Protein AF-A0AA35QXH6-F1 (afdb_monomer)

Foldseek 3Di:
DWDPDWDQDPVRDIPIDDDDDDWQAADDDDAAVQKDWDWPDPSRRTAQIKIAIDGHPQWDKAFDRIWGQHPVRYIPDDDIHTHGQFADDDDAAVQWDWDWPHGTAQTKIAIGHHPQWDWADDRMWGQHPVSYTPDDHIHTHGDDDPDDDAPDPGDDDDPDPPDPDDPPPPPPDDDDDDDDDDDDDDFDWDDDPHDTDGDDDDDDDDDPPPDDDDDDDDDDDDDDDDDDDDDDDDDDD

pLDDT: mean 74.46, std 25.69, range [27.5, 98.5]

Nearest PDB structures (foldseek):
  7kg4-assembly2_B  TM=7.365E-01  e=2.349E-10  Homo sapiens
  1c1z-assembly1_A  TM=5.572E-01  e=3.887E-11  Homo sapiens
  6v09-assembly1_A  TM=5.424E-01  e=6.597E-11  Homo sapiens
  6v08-assembly1_A  TM=5.604E-01  e=5.194E-10  Homo sapiens
  6v06-assembly1_A  TM=5.418E-01  e=3.587E-10  Homo sapiens

Sequence (237 aa):
MGESILTCGADSQWSGNPPVCELVQCPDLSSPMSGSLLISGTGAGVYQETATYACETGFNLVGMSMRVCQSDGTWSGSDPTCQMVMCPTLNDPDNGNLNLSGNSLGDTAVYTCNTGYNLMGESILTCGADSQWSGNPPVCELVQCPDLSSPMSGSLLISGTGVVFTRRLQHMHAKLVSIWLACQSVFVKVMAHGVDLTLHARWLCVPLSMILIMAISTSVETLLEIQQSTHVTLATI

Mean predicted aligned error: 17.95 Å

Radius of gyration: 42.69 Å; Cα contacts (8 Å, |Δi|>4): 323; chains: 1; bounding box: 75×82×136 Å

InterPro domains:
  IPR000436 Sushi/SCR/CCP domain [PF00084] (26-82)
  IPR000436 Sushi/SCR/CCP domain [PF00084] (87-140)
  IPR000436 Sushi/SCR/CCP domain [PS50923] (1-23)
  IPR000436 Sushi/SCR/CCP domain [PS50923] (24-84)
  IPR000436 Sushi/SCR/CCP domain [PS50923] (85-142)
  IPR000436 Sushi/SCR/CCP domain [SM00032] (26-82)
  IPR000436 Sushi/SCR/CCP domain [SM00032] (87-140)
  IPR000436 Sushi/SCR/CCP domain [cd00033] (2-22)
  IPR000436 Sushi/SCR/CCP domain [cd00033] (26-83)
  IPR000436 Sushi/SCR/CCP domain [cd00033] (87-141)
  IPR035976 Sushi/SCR/CCP superfamily [SSF57535] (2-29)
  IPR035976 Sushi/SCR/CCP superfamily [SSF57535] (24-96)
  IPR035976 Sushi/SCR/CCP superfamily [SSF57535] (85-154)
  IPR050350 Complement & Cell Adhesion Regulators [PTHR19325] (46-156)

Structure (mmCIF, N/CA/C/O backbone):
data_AF-A0AA35QXH6-F1
#
_entry.id   AF-A0AA35QXH6-F1
#
loop_
_atom_site.group_PDB
_atom_site.id
_atom_site.type_symbol
_atom_site.label_atom_id
_atom_site.label_alt_id
_atom_site.label_comp_id
_atom_site.label_asym_id
_atom_site.label_entity_id
_atom_site.label_seq_id
_atom_site.pdbx_PDB_ins_code
_atom_site.Cartn_x
_atom_site.Cartn_y
_atom_site.Cartn_z
_atom_site.occupancy
_atom_site.B_iso_or_equiv
_atom_site.auth_seq_id
_atom_site.auth_comp_id
_atom_site.auth_asym_id
_atom_site.auth_atom_id
_atom_site.pdbx_PDB_model_num
ATOM 1 N N . MET A 1 1 ? -28.134 -8.066 35.603 1.00 61.28 1 MET A N 1
ATOM 2 C CA . MET A 1 1 ? -28.148 -9.214 36.547 1.00 61.28 1 MET A CA 1
ATOM 3 C C . MET A 1 1 ? -29.359 -9.096 37.465 1.00 61.28 1 MET A C 1
ATOM 5 O O . MET A 1 1 ? -29.551 -8.021 38.013 1.00 61.28 1 MET A O 1
ATOM 9 N N . GLY A 1 2 ? -30.176 -10.144 37.609 1.00 70.44 2 GLY A N 1
ATOM 10 C CA . GLY A 1 2 ? -31.387 -10.163 38.452 1.00 70.44 2 GLY A CA 1
ATOM 11 C C . GLY A 1 2 ? -32.578 -10.824 37.752 1.00 70.44 2 GLY A C 1
ATOM 12 O O . GLY A 1 2 ? -32.499 -11.121 36.559 1.00 70.44 2 GLY A O 1
ATOM 13 N N . GLU A 1 3 ? -33.660 -11.081 38.488 1.00 80.00 3 GLU A N 1
ATOM 14 C CA . GLU A 1 3 ? -34.875 -11.672 37.916 1.00 80.00 3 GLU A CA 1
ATOM 15 C C . GLU A 1 3 ? -35.583 -10.651 37.018 1.00 80.00 3 GLU A C 1
ATOM 17 O O . GLU A 1 3 ? -35.760 -9.491 37.389 1.00 80.00 3 GLU A O 1
ATOM 22 N N . SER A 1 4 ? -35.996 -11.068 35.819 1.00 81.44 4 SER A N 1
ATOM 23 C CA . SER A 1 4 ? -36.735 -10.203 34.889 1.00 81.44 4 SER A CA 1
ATOM 24 C C . SER A 1 4 ? -38.188 -9.967 35.315 1.00 81.44 4 SER A C 1
ATOM 26 O O . SER A 1 4 ? -38.869 -9.125 34.731 1.00 81.44 4 SER A O 1
ATOM 28 N N . ILE A 1 5 ? -38.666 -10.708 36.318 1.00 85.62 5 ILE A N 1
ATOM 29 C CA . ILE A 1 5 ? -40.025 -10.646 36.850 1.00 85.62 5 ILE A CA 1
ATOM 30 C C . ILE A 1 5 ? -39.930 -10.728 38.372 1.00 85.62 5 ILE A C 1
ATOM 32 O O . ILE A 1 5 ? -39.402 -11.699 38.901 1.00 85.62 5 ILE A O 1
ATOM 36 N N . LEU A 1 6 ? -40.472 -9.725 39.063 1.00 89.44 6 LEU A N 1
ATOM 37 C CA . LEU A 1 6 ? -40.630 -9.733 40.515 1.00 89.44 6 LEU A CA 1
ATOM 38 C C . LEU A 1 6 ? -42.112 -9.837 40.862 1.00 89.44 6 LEU A C 1
ATOM 40 O O . LEU A 1 6 ? -42.956 -9.228 40.202 1.00 89.44 6 LEU A O 1
ATOM 44 N N . THR A 1 7 ? -42.425 -10.576 41.921 1.00 91.38 7 THR A N 1
ATOM 45 C CA . THR A 1 7 ? -43.802 -10.787 42.385 1.00 91.38 7 THR A CA 1
ATOM 46 C C . THR A 1 7 ? -43.954 -10.250 43.802 1.00 91.38 7 THR A C 1
ATOM 48 O O . THR A 1 7 ? -43.088 -10.492 44.640 1.00 91.38 7 THR A O 1
ATOM 51 N N . CYS A 1 8 ? -45.032 -9.511 44.074 1.00 91.31 8 CYS A N 1
ATOM 52 C CA . CYS A 1 8 ? -45.333 -9.008 45.415 1.00 91.31 8 CYS A CA 1
ATOM 53 C C . CYS A 1 8 ? -46.054 -10.096 46.223 1.00 91.31 8 CYS A C 1
ATOM 55 O O . CYS A 1 8 ? -47.123 -10.564 45.820 1.00 91.31 8 CYS A O 1
ATOM 57 N N . GLY A 1 9 ? -45.442 -10.519 47.327 1.00 90.56 9 GLY A N 1
ATOM 58 C CA . GLY A 1 9 ? -45.963 -11.537 48.232 1.00 90.56 9 GLY A CA 1
ATOM 59 C C . GLY A 1 9 ? -47.018 -11.005 49.205 1.00 90.56 9 GLY A C 1
ATOM 60 O O . GLY A 1 9 ? -47.174 -9.801 49.413 1.00 90.56 9 GLY A O 1
ATOM 61 N N . ALA A 1 10 ? -47.747 -11.922 49.848 1.00 90.56 10 ALA A N 1
ATOM 62 C CA . ALA A 1 10 ? -48.746 -11.592 50.874 1.00 90.56 10 ALA A CA 1
ATOM 63 C C . ALA A 1 10 ? -48.134 -10.965 52.147 1.00 90.56 10 ALA A C 1
ATOM 65 O O . ALA A 1 10 ? -48.838 -10.339 52.935 1.00 90.56 10 ALA A O 1
ATOM 66 N N . ASP A 1 11 ? -46.822 -11.108 52.331 1.00 93.19 11 ASP A N 1
ATOM 67 C CA . ASP A 1 11 ? -45.996 -10.475 53.362 1.00 93.19 11 ASP A CA 1
ATOM 68 C C . ASP A 1 11 ? -45.555 -9.045 52.997 1.00 93.19 11 ASP A C 1
ATOM 70 O O . ASP A 1 11 ? -44.805 -8.417 53.744 1.00 93.19 11 ASP A O 1
ATOM 74 N N . SER A 1 12 ? -46.052 -8.505 51.877 1.00 86.38 12 SER A N 1
ATOM 75 C CA . SER A 1 12 ? -45.686 -7.189 51.341 1.00 86.38 12 SER A CA 1
ATOM 76 C C . SER A 1 12 ? -44.202 -7.059 50.968 1.00 86.38 12 SER A C 1
ATOM 78 O O . SER A 1 12 ? -43.662 -5.952 50.979 1.00 86.38 12 SER A O 1
ATOM 80 N N . GLN A 1 13 ? -43.537 -8.168 50.622 1.00 93.31 13 GLN A N 1
ATOM 81 C CA . GLN A 1 13 ? -42.163 -8.176 50.110 1.00 93.31 13 GLN A CA 1
ATOM 82 C C . GLN A 1 13 ? -42.109 -8.650 48.652 1.00 93.31 13 GLN A C 1
ATOM 84 O O . GLN A 1 13 ? -42.962 -9.403 48.184 1.00 93.31 13 GLN A O 1
ATOM 89 N N . TRP A 1 14 ? -41.104 -8.184 47.907 1.00 89.88 14 TRP A N 1
ATOM 90 C CA . TRP A 1 14 ? -40.848 -8.649 46.542 1.00 89.88 14 TRP A CA 1
ATOM 91 C C . TRP A 1 14 ? -40.044 -9.950 46.557 1.00 89.88 14 TRP A C 1
ATOM 93 O O . TRP A 1 14 ? -39.148 -10.114 47.380 1.00 89.88 14 TRP A O 1
ATOM 103 N N . SER A 1 15 ? -40.328 -10.846 45.608 1.00 88.75 15 SER A N 1
ATOM 104 C CA . SER A 1 15 ? -39.720 -12.183 45.508 1.00 88.75 15 SER A CA 1
ATOM 105 C C . SER A 1 15 ? -38.208 -12.215 45.231 1.00 88.75 15 SER A C 1
ATOM 107 O O . SER A 1 15 ? -37.628 -13.295 45.209 1.00 88.75 15 SER A O 1
ATOM 109 N N . GLY A 1 16 ? -37.557 -11.065 45.036 1.00 85.94 16 GLY A N 1
ATOM 110 C CA . GLY A 1 16 ? -36.141 -10.984 44.695 1.00 85.94 16 GLY A CA 1
ATOM 111 C C . GLY A 1 16 ? -35.644 -9.550 44.522 1.00 85.94 16 GLY A C 1
ATOM 112 O O . GLY A 1 16 ? -36.346 -8.581 44.818 1.00 85.94 16 GLY A O 1
ATOM 113 N N . ASN A 1 17 ? -34.416 -9.422 44.019 1.00 86.62 17 ASN A N 1
ATOM 114 C CA . ASN A 1 17 ? -33.802 -8.129 43.727 1.00 86.62 17 ASN A CA 1
ATOM 115 C C . ASN A 1 17 ? -34.137 -7.669 42.299 1.00 86.62 17 ASN A C 1
ATOM 117 O O . ASN A 1 17 ? -34.118 -8.492 41.378 1.00 86.62 17 ASN A O 1
ATOM 121 N N . PRO A 1 18 ? -34.381 -6.363 42.088 1.00 83.88 18 PRO A N 1
ATOM 122 C CA . PRO A 1 18 ? -34.594 -5.817 40.754 1.00 83.88 18 PRO A CA 1
ATOM 123 C C . PRO A 1 18 ? -33.370 -6.045 39.858 1.00 83.88 18 PRO A C 1
ATOM 125 O O . PRO A 1 18 ? -32.236 -6.040 40.350 1.00 83.88 18 PRO A O 1
ATOM 128 N N . PRO A 1 19 ? -33.574 -6.232 38.542 1.00 84.75 19 PRO A N 1
ATOM 129 C CA . PRO A 1 19 ? -32.470 -6.423 37.626 1.00 84.75 19 PRO A CA 1
ATOM 130 C C . PRO A 1 19 ? -31.649 -5.139 37.508 1.00 84.75 19 PRO A C 1
ATOM 132 O O . PRO A 1 19 ? -32.180 -4.054 37.277 1.00 84.75 19 PRO A O 1
ATOM 135 N N . VAL A 1 20 ? -30.333 -5.282 37.637 1.00 85.12 20 VAL A N 1
ATOM 136 C CA . VAL A 1 20 ? -29.373 -4.210 37.365 1.00 85.12 20 VAL A CA 1
ATOM 137 C C . VAL A 1 20 ? -28.984 -4.269 35.891 1.00 85.12 20 VAL A C 1
ATOM 139 O O . VAL A 1 20 ? -28.495 -5.304 35.418 1.00 85.12 20 VAL A O 1
ATOM 142 N N . CYS A 1 21 ? -29.216 -3.168 35.178 1.00 83.56 21 CYS A N 1
ATOM 143 C CA . CYS A 1 21 ? -28.752 -2.959 33.811 1.00 83.56 21 CYS A CA 1
ATOM 144 C C . CYS A 1 21 ? -27.374 -2.302 33.859 1.00 83.56 21 CYS A C 1
ATOM 146 O O . CYS A 1 21 ? -27.261 -1.118 34.173 1.00 83.56 21 CYS A O 1
ATOM 148 N N . GLU A 1 22 ? -26.338 -3.080 33.564 1.00 85.44 22 GLU A N 1
ATOM 149 C CA . GLU A 1 22 ? -24.981 -2.564 33.416 1.00 85.44 22 GLU A CA 1
ATOM 150 C C . GLU A 1 22 ? -24.707 -2.238 31.951 1.00 85.44 22 GLU A C 1
ATOM 152 O O . GLU A 1 22 ? -25.290 -2.823 31.034 1.00 85.44 22 GLU A O 1
ATOM 157 N N . LEU A 1 23 ? 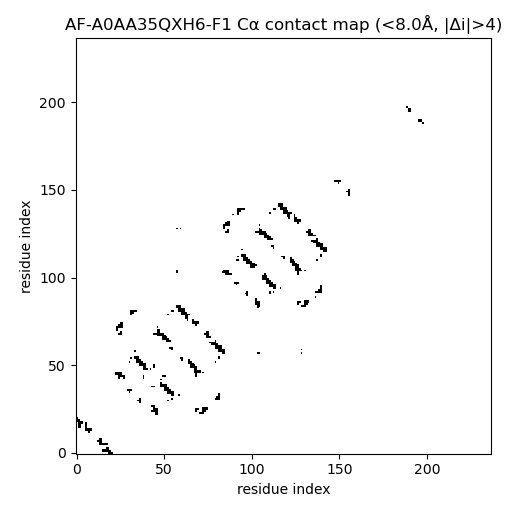-23.842 -1.254 31.744 1.00 85.25 23 LEU A N 1
ATOM 158 C CA . LEU A 1 23 ? -23.454 -0.820 30.417 1.00 85.25 23 LEU A CA 1
ATOM 159 C C . LEU A 1 23 ? -22.559 -1.886 29.774 1.00 85.25 23 LEU A C 1
ATOM 161 O O . LEU A 1 23 ? -21.599 -2.347 30.386 1.00 85.25 23 LEU A O 1
ATOM 165 N N . VAL A 1 24 ? -22.865 -2.268 28.536 1.00 92.38 24 VAL A N 1
ATOM 166 C CA . VAL A 1 24 ? -22.030 -3.208 27.782 1.00 92.38 24 VAL A CA 1
ATOM 167 C C . VAL A 1 24 ? -20.760 -2.485 27.340 1.00 92.38 24 VAL A C 1
ATOM 169 O O . VAL A 1 24 ? -20.826 -1.508 26.588 1.00 92.38 24 VAL A O 1
ATOM 172 N N . GLN A 1 25 ? -19.618 -2.972 27.821 1.00 94.12 25 GLN A N 1
ATOM 173 C CA . GLN A 1 25 ? -18.288 -2.512 27.436 1.00 94.12 25 GLN A CA 1
ATOM 174 C C . GLN A 1 25 ? -17.551 -3.623 26.705 1.00 94.12 25 GLN A C 1
ATOM 176 O O . GLN A 1 25 ? -17.554 -4.774 27.144 1.00 94.12 25 GLN A O 1
ATOM 181 N N . CYS A 1 26 ? -16.919 -3.259 25.598 1.00 95.31 26 CYS A N 1
ATOM 182 C CA . CYS A 1 26 ? -16.039 -4.140 24.859 1.00 95.31 26 CYS A CA 1
ATOM 183 C C . CYS A 1 26 ? -14.597 -4.048 25.386 1.00 95.31 26 CYS A C 1
ATOM 185 O O . CYS A 1 26 ? -14.243 -3.062 26.033 1.00 95.31 26 CYS A O 1
ATOM 187 N N . PRO A 1 27 ? -13.745 -5.056 25.111 1.00 94.81 27 PRO A N 1
ATOM 188 C CA . PRO A 1 27 ? -12.336 -5.009 25.478 1.00 94.81 27 PRO A CA 1
ATOM 189 C C . PRO A 1 27 ? -11.623 -3.790 24.895 1.00 94.81 27 PRO A C 1
ATOM 191 O O . PRO A 1 27 ? -11.920 -3.367 23.771 1.00 94.81 27 PRO A O 1
ATOM 194 N N . ASP A 1 28 ? -1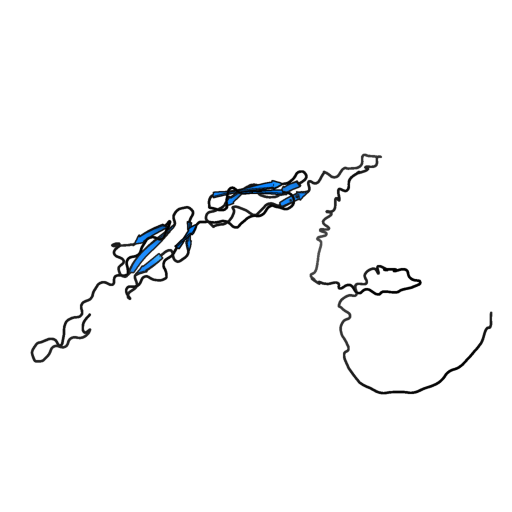0.638 -3.285 25.635 1.00 92.88 28 ASP A N 1
ATOM 195 C CA . ASP A 1 28 ? -9.771 -2.211 25.165 1.00 92.88 28 ASP A CA 1
ATOM 196 C C . ASP A 1 28 ? -9.033 -2.638 23.893 1.00 92.88 28 ASP A C 1
ATOM 198 O O . ASP A 1 28 ? -8.470 -3.733 23.799 1.00 92.88 28 ASP A O 1
ATOM 202 N N . LEU A 1 29 ? -9.031 -1.747 22.907 1.00 93.12 29 LEU A N 1
ATOM 203 C CA . LEU A 1 29 ? -8.341 -1.941 21.641 1.00 93.12 29 LEU A CA 1
ATOM 204 C C . LEU A 1 29 ? -7.013 -1.190 21.639 1.00 93.12 29 LEU A C 1
ATOM 206 O O . LEU A 1 29 ? -6.881 -0.116 22.225 1.00 93.12 29 LEU A O 1
ATOM 210 N N . SER A 1 30 ? -6.041 -1.730 20.911 1.00 92.44 30 SER A N 1
ATOM 211 C CA . SER A 1 30 ? -4.772 -1.066 20.634 1.00 92.44 30 SER A CA 1
ATOM 212 C C . SER A 1 30 ? -4.688 -0.633 19.172 1.00 92.44 30 SER A C 1
ATOM 214 O O . SER A 1 30 ? -5.319 -1.209 18.279 1.00 92.44 30 SER A O 1
ATOM 216 N N . SER A 1 31 ? -3.903 0.413 18.918 1.00 93.38 31 SER A N 1
ATOM 217 C CA . SER A 1 31 ? -3.550 0.801 17.557 1.00 93.38 31 SER A CA 1
ATOM 218 C C . SER A 1 31 ? -2.667 -0.276 16.911 1.00 93.38 31 SER A C 1
ATOM 220 O O . SER A 1 31 ? -1.743 -0.769 17.568 1.00 93.38 31 SER A O 1
ATOM 222 N N . PRO A 1 32 ? -2.889 -0.620 15.631 1.00 95.00 32 PRO A N 1
ATOM 223 C CA . PRO A 1 32 ? -1.989 -1.500 14.899 1.00 95.00 32 PRO A CA 1
ATOM 224 C C . PRO A 1 32 ? -0.612 -0.842 14.737 1.00 95.00 32 PRO A C 1
ATOM 226 O O . PRO A 1 32 ? -0.480 0.382 14.776 1.00 95.00 32 PRO A O 1
ATOM 229 N N . MET A 1 33 ? 0.426 -1.656 14.537 1.00 95.50 33 MET A N 1
ATOM 230 C CA . MET A 1 33 ? 1.766 -1.155 14.212 1.00 95.50 33 MET A CA 1
ATOM 231 C C . MET A 1 33 ? 1.718 -0.330 12.918 1.00 95.50 33 MET A C 1
ATOM 233 O O . MET A 1 33 ? 1.086 -0.764 11.958 1.00 95.50 33 MET A O 1
ATOM 237 N N . SER A 1 34 ? 2.376 0.835 12.894 1.00 95.81 34 SER A N 1
ATOM 238 C CA . SER A 1 34 ? 2.338 1.785 11.764 1.00 95.81 34 SER A CA 1
ATOM 239 C C . SER A 1 34 ? 0.916 2.195 11.363 1.00 95.81 34 SER A C 1
ATOM 241 O O . SER A 1 34 ? 0.578 2.332 10.184 1.00 95.81 34 SER A O 1
ATOM 243 N N . GLY A 1 35 ? 0.053 2.368 12.362 1.00 95.75 35 GLY A N 1
ATOM 244 C CA . GLY A 1 35 ? -1.312 2.820 12.180 1.00 95.75 35 GLY A CA 1
ATOM 245 C C . GLY A 1 35 ? -1.879 3.482 13.428 1.00 95.75 35 GLY A C 1
ATOM 246 O O . GLY A 1 35 ? -1.230 3.635 14.460 1.00 95.75 35 GLY A O 1
ATOM 247 N N . SER A 1 36 ? -3.129 3.896 13.310 1.00 95.94 36 SER A N 1
ATOM 248 C CA . SER A 1 36 ? -3.866 4.656 14.307 1.00 95.94 36 SER A CA 1
ATOM 249 C C . SER A 1 36 ? -5.252 4.056 14.510 1.00 95.94 36 SER A C 1
ATOM 251 O O . SER A 1 36 ? -5.809 3.404 13.623 1.00 95.94 36 SER A O 1
ATOM 253 N N . LEU A 1 37 ? -5.789 4.274 15.706 1.00 95.62 37 LEU A N 1
ATOM 254 C CA . LEU A 1 37 ? -7.117 3.851 16.121 1.00 95.62 37 LEU A CA 1
ATOM 255 C C . LEU A 1 37 ? -7.874 5.077 16.636 1.00 95.62 37 LEU A C 1
ATOM 257 O O . LEU A 1 37 ? -7.372 5.807 17.488 1.00 95.62 37 LEU A O 1
ATOM 261 N N . LEU A 1 38 ? -9.093 5.267 16.142 1.00 94.81 38 LEU A N 1
ATOM 262 C CA . LEU A 1 38 ? -10.031 6.281 16.602 1.00 94.81 38 LEU A CA 1
ATOM 263 C C . LEU A 1 38 ? -11.316 5.598 17.076 1.00 94.81 38 LEU A C 1
ATOM 265 O O . LEU A 1 38 ? -11.978 4.927 16.287 1.00 94.81 38 LEU A O 1
ATOM 269 N N . ILE A 1 39 ? -11.696 5.797 18.337 1.00 93.06 39 ILE A N 1
ATOM 270 C CA . ILE A 1 39 ? -12.980 5.323 18.869 1.00 93.06 39 ILE A CA 1
ATOM 271 C C . ILE A 1 39 ? -13.969 6.492 18.879 1.00 93.06 39 ILE A C 1
ATOM 273 O O . ILE A 1 39 ? -13.668 7.569 19.392 1.00 93.06 39 ILE A O 1
ATOM 277 N N . SER A 1 40 ? -15.145 6.298 18.286 1.00 91.56 40 SER A N 1
ATOM 278 C CA . SER A 1 40 ? -16.221 7.292 18.279 1.00 91.56 40 SER A CA 1
ATOM 279 C C . SER A 1 40 ? -16.861 7.440 19.662 1.00 91.56 40 SER A C 1
ATOM 281 O O . SER A 1 40 ? -17.002 6.449 20.370 1.00 91.56 40 SER A O 1
ATOM 283 N N . GLY A 1 41 ? -17.382 8.623 19.991 1.00 85.38 41 GLY A N 1
ATOM 284 C CA . GLY A 1 41 ? -18.190 8.821 21.198 1.00 85.38 41 GLY A CA 1
ATOM 285 C C . GLY A 1 41 ? -17.347 9.151 22.426 1.00 85.38 41 GLY A C 1
ATOM 286 O O . GLY A 1 41 ? -16.627 10.147 22.428 1.00 85.38 41 GLY A O 1
ATOM 287 N N . THR A 1 42 ? -17.482 8.348 23.482 1.00 81.12 42 THR A N 1
ATOM 288 C CA . THR A 1 42 ? -16.791 8.545 24.767 1.00 81.12 42 THR A CA 1
ATOM 289 C C . THR A 1 42 ? -15.349 8.044 24.752 1.00 81.12 42 THR A C 1
ATOM 291 O O . THR A 1 42 ? -14.556 8.445 25.602 1.00 81.12 42 THR A O 1
ATOM 294 N N . GLY A 1 43 ? -15.013 7.175 23.793 1.00 81.75 43 GLY A N 1
ATOM 295 C CA . GLY A 1 43 ? -13.714 6.509 23.720 1.00 81.75 43 GLY A CA 1
ATOM 296 C C . GLY A 1 43 ? -13.561 5.349 24.707 1.00 81.75 43 GLY A C 1
ATOM 297 O O . GLY A 1 43 ? -12.473 4.793 24.804 1.00 81.75 43 GLY A O 1
ATOM 298 N N . ALA A 1 44 ? -14.630 4.983 25.424 1.00 84.31 44 ALA A N 1
ATOM 299 C CA . ALA A 1 44 ? -14.637 3.906 26.413 1.00 84.31 44 ALA A CA 1
ATOM 300 C C . ALA A 1 44 ? -15.035 2.533 25.832 1.00 84.31 44 ALA A C 1
ATOM 302 O O . ALA A 1 44 ? -15.185 1.577 26.591 1.00 84.31 44 ALA A O 1
ATOM 303 N N . GLY A 1 45 ? -15.241 2.434 24.512 1.00 89.19 45 GLY A N 1
ATOM 304 C CA . GLY A 1 45 ? -15.495 1.173 23.814 1.00 89.19 45 GLY A CA 1
ATOM 305 C C . GLY A 1 45 ? -16.837 0.552 24.182 1.00 89.19 45 GLY A C 1
ATOM 306 O O . GLY A 1 45 ? -16.912 -0.640 24.471 1.00 89.19 45 GLY A O 1
ATOM 307 N N . VAL A 1 46 ? -17.893 1.362 24.234 1.00 94.00 46 VAL A N 1
ATOM 308 C CA . VAL A 1 46 ? -19.209 0.933 24.737 1.00 94.00 46 VAL A CA 1
ATOM 309 C C . VAL A 1 46 ? -20.146 0.514 23.608 1.00 94.00 46 VAL A C 1
ATOM 311 O O . VAL A 1 46 ? -19.896 0.823 22.446 1.00 94.00 46 VAL A O 1
ATOM 314 N N . TYR A 1 47 ? -21.230 -0.200 23.923 1.00 94.31 47 TYR A N 1
ATOM 315 C CA . TYR A 1 47 ? -22.182 -0.699 22.921 1.00 94.31 47 TYR A CA 1
ATOM 316 C C . TYR A 1 47 ? -22.573 0.352 21.869 1.00 94.31 47 TYR A C 1
ATOM 318 O O . TYR A 1 47 ? -22.951 1.472 22.206 1.00 94.31 47 TYR A O 1
ATOM 326 N N . GLN A 1 48 ? -22.506 -0.051 20.595 1.00 93.56 48 GLN A N 1
ATOM 327 C CA . GLN A 1 48 ? -22.688 0.770 19.388 1.00 93.56 48 GLN A CA 1
ATOM 328 C C . GLN A 1 48 ? -21.594 1.805 19.091 1.00 93.56 48 GLN A C 1
ATOM 330 O O . GLN A 1 48 ? -21.654 2.435 18.033 1.00 93.56 48 GLN A O 1
ATOM 335 N N . GLU A 1 49 ? -20.570 1.966 19.933 1.00 95.56 49 GLU A N 1
ATOM 336 C CA . GLU A 1 49 ? -19.390 2.735 19.536 1.00 95.56 49 GLU A CA 1
ATOM 337 C C . GLU A 1 49 ? -18.632 2.019 18.416 1.00 95.56 49 GLU A C 1
ATOM 339 O O . GLU A 1 49 ? -18.635 0.789 18.289 1.00 95.56 49 GLU A O 1
ATOM 344 N N . THR A 1 50 ? -17.985 2.826 17.583 1.00 96.06 50 THR A N 1
ATOM 345 C CA . THR A 1 50 ? -17.233 2.389 16.414 1.00 96.06 50 THR A CA 1
ATOM 346 C C . THR A 1 50 ? -15.749 2.672 16.602 1.00 96.06 50 THR A C 1
ATOM 348 O O . THR A 1 50 ? -15.352 3.778 16.966 1.00 96.06 50 THR A O 1
ATOM 351 N N . ALA A 1 51 ? -14.927 1.665 16.343 1.00 96.56 51 ALA A N 1
ATOM 352 C CA . ALA A 1 51 ? -13.480 1.747 16.280 1.00 96.56 51 ALA A CA 1
ATOM 353 C C . ALA A 1 51 ? -13.068 1.826 14.810 1.00 96.56 51 ALA A C 1
ATOM 355 O O . ALA A 1 51 ? -13.312 0.890 14.050 1.00 96.56 51 ALA A O 1
ATOM 356 N N . THR A 1 52 ? -12.471 2.943 14.405 1.00 96.88 52 THR A N 1
ATOM 357 C CA . THR A 1 52 ? -11.981 3.181 13.044 1.00 96.88 52 THR A CA 1
ATOM 358 C C . THR A 1 52 ? -10.462 3.110 13.023 1.00 96.88 52 THR A C 1
ATOM 360 O O . THR A 1 52 ? -9.793 3.750 13.833 1.00 96.88 52 THR A O 1
ATOM 363 N N . TYR A 1 53 ? -9.923 2.353 12.076 1.00 97.25 53 TYR A N 1
ATOM 364 C CA . TYR A 1 53 ? -8.495 2.128 11.906 1.00 97.25 53 TYR A CA 1
ATOM 365 C C . TYR A 1 53 ? -7.997 2.803 10.634 1.00 97.25 53 TYR A C 1
ATOM 367 O O . TYR A 1 53 ? -8.647 2.742 9.588 1.00 97.25 53 TYR A O 1
ATOM 375 N N . ALA A 1 54 ? -6.816 3.406 10.716 1.00 96.38 54 ALA A N 1
ATOM 376 C CA . ALA A 1 54 ? -6.134 3.999 9.573 1.00 96.38 54 ALA A CA 1
ATOM 377 C C . ALA A 1 54 ? -4.635 3.709 9.646 1.00 96.38 54 ALA A C 1
ATOM 379 O O . ALA A 1 54 ? -4.040 3.803 10.718 1.00 96.38 54 ALA A O 1
ATOM 380 N N . CYS A 1 55 ? -4.027 3.373 8.512 1.00 96.50 55 CYS A N 1
ATOM 381 C CA . CYS A 1 55 ? -2.590 3.137 8.426 1.00 96.50 55 CYS A CA 1
ATOM 382 C C . CYS A 1 55 ? -1.823 4.428 8.144 1.00 96.50 55 CYS A C 1
ATOM 384 O O . CYS A 1 55 ? -2.354 5.366 7.548 1.00 96.50 55 CYS A O 1
ATOM 386 N N . GLU A 1 56 ? -0.568 4.465 8.580 1.00 95.69 56 GLU A N 1
ATOM 387 C CA . GLU A 1 56 ? 0.366 5.526 8.220 1.00 95.69 56 GLU A CA 1
ATOM 388 C C . GLU A 1 56 ? 0.662 5.511 6.711 1.00 95.69 56 GLU A C 1
ATOM 390 O O . GLU A 1 56 ? 0.503 4.497 6.025 1.00 95.69 56 GLU A O 1
ATOM 395 N N . THR A 1 57 ? 1.122 6.644 6.179 1.00 92.56 57 THR A N 1
ATOM 396 C CA . THR A 1 57 ? 1.556 6.740 4.780 1.00 92.56 57 THR A CA 1
ATOM 397 C C . THR A 1 57 ? 2.629 5.692 4.480 1.00 92.56 57 THR A C 1
ATOM 399 O O . THR A 1 57 ? 3.605 5.574 5.215 1.00 92.56 57 THR A O 1
ATOM 402 N N . GLY A 1 58 ? 2.468 4.952 3.380 1.00 92.50 58 GLY A N 1
ATOM 403 C CA . GLY A 1 58 ? 3.359 3.837 3.034 1.00 92.50 58 GLY A CA 1
ATOM 404 C C . GLY A 1 58 ? 2.873 2.473 3.516 1.00 92.50 58 GLY A C 1
ATOM 405 O O . GLY A 1 58 ? 3.538 1.478 3.238 1.00 92.50 58 GLY A O 1
ATOM 406 N N . PHE A 1 59 ? 1.711 2.401 4.171 1.00 95.50 59 PHE A N 1
ATOM 407 C CA . PHE A 1 59 ? 1.092 1.154 4.607 1.00 95.50 59 PHE A CA 1
ATOM 408 C C . PHE A 1 59 ? -0.362 1.049 4.133 1.00 95.50 59 PHE A C 1
ATOM 410 O O . PHE A 1 59 ? -1.107 2.027 4.125 1.00 95.50 59 PHE A O 1
ATOM 417 N N . ASN A 1 60 ? -0.775 -0.166 3.786 1.00 94.06 60 ASN A N 1
ATOM 418 C CA . ASN A 1 60 ? -2.137 -0.522 3.415 1.00 94.06 60 ASN A CA 1
ATOM 419 C C . ASN A 1 60 ? -2.817 -1.310 4.537 1.00 94.06 60 ASN A C 1
ATOM 421 O O . ASN A 1 60 ? -2.214 -2.185 5.164 1.00 94.06 60 ASN A O 1
ATOM 425 N N . LEU A 1 61 ? -4.094 -1.004 4.774 1.00 95.00 61 LEU A N 1
ATOM 426 C CA . LEU A 1 61 ? -4.903 -1.693 5.771 1.00 95.00 61 LEU A CA 1
ATOM 427 C C . LEU A 1 61 ? -5.354 -3.057 5.237 1.00 95.00 61 LEU A C 1
ATOM 429 O O . LEU A 1 61 ? -6.049 -3.145 4.226 1.00 95.00 61 LEU A O 1
ATOM 433 N N . VAL A 1 62 ? -5.009 -4.115 5.962 1.00 95.19 62 VAL A N 1
ATOM 434 C CA . VAL A 1 62 ? -5.446 -5.488 5.713 1.00 95.19 62 VAL A CA 1
ATOM 435 C C . VAL A 1 62 ? -6.450 -5.885 6.790 1.00 95.19 62 VAL A C 1
ATOM 437 O O . VAL A 1 62 ? -6.090 -6.073 7.953 1.00 95.19 62 VAL A O 1
ATOM 440 N N . GLY A 1 63 ? -7.718 -6.005 6.396 1.00 94.88 63 GLY A N 1
ATOM 441 C CA . GLY A 1 63 ? -8.844 -6.300 7.284 1.00 94.88 63 GLY A CA 1
ATOM 442 C C . GLY A 1 63 ? -9.955 -5.253 7.182 1.00 94.88 63 GLY A C 1
ATOM 443 O O . GLY A 1 63 ? -10.038 -4.510 6.205 1.00 94.88 63 GLY A O 1
ATOM 444 N N . MET A 1 64 ? -10.831 -5.205 8.187 1.00 94.44 64 MET A N 1
ATOM 445 C CA . MET A 1 64 ? -11.904 -4.209 8.259 1.00 94.44 64 MET A CA 1
ATOM 446 C C . MET A 1 64 ? -11.374 -2.883 8.817 1.00 94.44 64 MET A C 1
ATOM 448 O O . MET A 1 64 ? -10.718 -2.866 9.853 1.00 94.44 64 MET A O 1
ATOM 452 N N . SER A 1 65 ? -11.701 -1.764 8.166 1.00 95.69 65 SER A N 1
ATOM 453 C CA . SER A 1 65 ? -11.347 -0.414 8.640 1.00 95.69 65 SER A CA 1
ATOM 454 C C . SER A 1 65 ? -12.198 0.077 9.800 1.00 95.69 65 SER A C 1
ATOM 456 O O . SER A 1 65 ? -11.832 1.050 10.451 1.00 95.69 65 SER A O 1
ATOM 458 N N . MET A 1 66 ? -13.320 -0.586 10.071 1.00 96.19 66 MET A N 1
ATOM 459 C CA . MET A 1 66 ? -14.244 -0.213 11.127 1.00 96.19 66 MET A CA 1
ATOM 460 C C . MET A 1 66 ? -14.743 -1.454 11.856 1.00 96.19 66 MET A C 1
ATOM 462 O O . MET A 1 66 ? -15.076 -2.461 11.230 1.00 96.19 66 MET A O 1
ATOM 466 N N . ARG A 1 67 ? -14.826 -1.357 13.180 1.00 96.50 67 ARG A N 1
ATOM 467 C CA . ARG A 1 67 ? -15.415 -2.367 14.059 1.00 96.50 67 ARG A CA 1
ATOM 468 C C . ARG A 1 67 ? -16.430 -1.708 14.977 1.00 96.50 67 ARG A C 1
ATOM 470 O O . ARG A 1 67 ? -16.286 -0.536 15.305 1.00 96.50 67 ARG A O 1
ATOM 477 N N . VAL A 1 68 ? -17.453 -2.447 15.382 1.00 96.44 68 VAL A N 1
ATOM 478 C CA . VAL A 1 68 ? -18.550 -1.950 16.222 1.00 96.44 68 VAL A CA 1
ATOM 479 C C . VAL A 1 68 ? -18.623 -2.779 17.495 1.00 96.44 68 VAL A C 1
ATOM 481 O O . VAL A 1 68 ? -18.531 -4.005 17.418 1.00 96.44 68 VAL A O 1
ATOM 484 N N . CYS A 1 69 ? -18.794 -2.131 18.646 1.00 96.81 69 CYS A N 1
ATOM 485 C CA . CYS A 1 69 ? -19.012 -2.829 19.907 1.00 96.81 69 CYS A CA 1
ATOM 486 C C . CYS A 1 69 ? -20.438 -3.399 19.948 1.00 96.81 69 CYS A C 1
ATOM 488 O O . CYS A 1 69 ? -21.428 -2.663 19.854 1.00 96.81 69 CYS A O 1
ATOM 490 N N . GLN A 1 70 ? -20.545 -4.722 20.036 1.00 96.44 70 GLN A N 1
ATOM 491 C CA . GLN A 1 70 ? -21.792 -5.473 19.929 1.00 96.44 70 GLN A CA 1
ATOM 492 C C . GLN A 1 70 ? -22.457 -5.665 21.298 1.00 96.44 70 GLN A C 1
ATOM 494 O O . GLN A 1 70 ? -21.878 -5.391 22.348 1.00 96.44 70 GLN A O 1
ATOM 499 N N . SER A 1 71 ? -23.717 -6.110 21.301 1.00 94.50 71 SER A N 1
ATOM 500 C CA . SER A 1 71 ? -24.508 -6.274 22.531 1.00 94.50 71 SER A CA 1
ATOM 501 C C . SER A 1 71 ? -23.999 -7.390 23.444 1.00 94.50 71 SER A C 1
ATOM 503 O O . SER A 1 71 ? -24.395 -7.453 24.603 1.00 94.50 71 SER A O 1
ATOM 505 N N . ASP A 1 72 ? -23.161 -8.283 22.921 1.00 94.88 72 ASP A N 1
ATOM 506 C CA . ASP A 1 72 ? -22.504 -9.353 23.674 1.00 94.88 72 ASP A CA 1
ATOM 507 C C . ASP A 1 72 ? -21.193 -8.903 24.343 1.00 94.88 72 ASP A C 1
ATOM 509 O O . ASP A 1 72 ? -20.530 -9.711 24.990 1.00 94.88 72 ASP A O 1
ATOM 513 N N . GLY A 1 73 ? -20.828 -7.622 24.211 1.00 94.19 73 GLY A N 1
ATOM 514 C CA . GLY A 1 73 ? -19.590 -7.077 24.759 1.00 94.19 73 GLY A CA 1
ATOM 515 C C . GLY A 1 73 ? -18.355 -7.415 23.932 1.00 94.19 73 GLY A C 1
ATOM 516 O O . GLY A 1 73 ? -17.245 -7.337 24.449 1.00 94.19 73 GLY A O 1
ATOM 517 N N . THR A 1 74 ? -18.508 -7.790 22.659 1.00 96.31 74 THR A N 1
ATOM 518 C CA . THR A 1 74 ? -17.377 -8.035 21.757 1.00 96.31 74 THR A CA 1
ATOM 519 C C . THR A 1 74 ? -17.337 -7.047 20.595 1.00 96.31 74 THR A C 1
ATOM 521 O O . THR A 1 74 ? -18.353 -6.500 20.164 1.00 96.31 74 THR A O 1
ATOM 524 N N . TRP A 1 75 ? -16.136 -6.778 20.085 1.00 96.44 75 TRP A N 1
ATOM 525 C CA . TRP A 1 75 ? -15.969 -5.999 18.862 1.00 96.44 75 TRP A CA 1
ATOM 526 C C . TRP A 1 75 ? -16.239 -6.870 17.640 1.00 96.44 75 TRP A C 1
ATOM 528 O O . TRP A 1 75 ? -15.696 -7.968 17.522 1.00 96.44 75 TRP A O 1
ATOM 538 N N . SER A 1 76 ? -16.998 -6.345 16.680 1.00 97.12 76 SER A N 1
ATOM 539 C CA . SER A 1 76 ? -17.266 -7.046 15.426 1.00 97.12 76 SER A CA 1
ATOM 540 C C . SER A 1 76 ? -15.972 -7.361 14.663 1.00 97.12 76 SER A C 1
ATOM 542 O O . SER A 1 76 ? -15.117 -6.486 14.502 1.00 97.12 76 SER A O 1
ATOM 544 N N . GLY A 1 77 ? -15.865 -8.567 14.106 1.00 94.81 77 GLY A N 1
ATOM 545 C CA . GLY A 1 77 ? -14.740 -8.957 13.250 1.00 94.81 77 GLY A CA 1
ATOM 546 C C . GLY A 1 77 ? -13.394 -9.038 13.983 1.00 94.81 77 GLY A C 1
ATOM 547 O O . GLY A 1 77 ? -13.321 -9.027 15.211 1.00 94.81 77 GLY A O 1
ATOM 548 N N . SER A 1 78 ? -12.315 -9.136 13.209 1.00 94.50 78 SER A N 1
ATOM 549 C CA . SER A 1 78 ? -10.943 -9.279 13.709 1.00 94.50 78 SER A CA 1
ATOM 550 C C . SER A 1 78 ? -10.166 -7.964 13.673 1.00 94.50 78 SER A C 1
ATOM 552 O O . SER A 1 78 ? -10.505 -7.054 12.914 1.00 94.50 78 SER A O 1
ATOM 554 N N . ASP A 1 79 ? -9.088 -7.893 14.454 1.00 93.06 79 ASP A N 1
ATOM 555 C CA . ASP A 1 79 ? -8.147 -6.774 14.409 1.00 93.06 79 ASP A CA 1
ATOM 556 C C . ASP A 1 79 ? -7.524 -6.646 13.005 1.00 93.06 79 ASP A C 1
ATOM 558 O O . ASP A 1 79 ? -7.030 -7.644 12.464 1.00 93.06 79 ASP A O 1
ATOM 562 N N . PRO A 1 80 ? -7.552 -5.454 12.382 1.00 96.69 80 PRO A N 1
ATOM 563 C CA . PRO A 1 80 ? -6.859 -5.227 11.125 1.00 96.69 80 PRO A CA 1
ATOM 564 C C . PRO A 1 80 ? -5.357 -5.024 11.353 1.00 96.69 80 PRO A C 1
ATOM 566 O O . PRO A 1 80 ? -4.903 -4.686 12.447 1.00 96.69 80 PRO A O 1
ATOM 569 N N . THR A 1 81 ? -4.575 -5.182 10.289 1.00 96.69 81 THR A N 1
ATOM 570 C CA . THR A 1 81 ? -3.125 -4.942 10.307 1.00 96.69 81 THR A CA 1
ATOM 571 C C . THR A 1 81 ? -2.735 -3.935 9.237 1.00 96.69 81 THR A C 1
ATOM 573 O O . THR A 1 81 ? -3.375 -3.860 8.192 1.00 96.69 81 THR A O 1
ATOM 576 N N . CYS A 1 82 ? -1.684 -3.160 9.489 1.00 96.81 82 CYS A N 1
ATOM 577 C CA . CYS A 1 82 ? -1.089 -2.284 8.487 1.00 96.81 82 CYS A CA 1
ATOM 578 C C . CYS A 1 82 ? 0.136 -2.975 7.898 1.00 96.81 82 CYS A C 1
ATOM 580 O O . CYS A 1 82 ? 1.069 -3.325 8.619 1.00 96.81 82 CYS A O 1
ATOM 582 N N . GLN A 1 83 ? 0.117 -3.203 6.589 1.00 95.25 83 GLN A N 1
ATOM 583 C CA . GLN A 1 83 ? 1.216 -3.836 5.865 1.00 95.25 83 GLN A CA 1
ATOM 584 C C . GLN A 1 83 ? 1.880 -2.823 4.949 1.00 95.25 83 GLN A C 1
ATOM 586 O O . GLN A 1 83 ? 1.198 -2.022 4.318 1.00 95.25 83 GLN A O 1
ATOM 591 N N . MET A 1 84 ? 3.208 -2.848 4.886 1.00 94.81 84 MET A N 1
ATOM 592 C CA . MET A 1 84 ? 3.965 -1.933 4.037 1.00 94.81 84 MET A CA 1
ATOM 593 C C . MET A 1 84 ? 3.552 -2.103 2.570 1.00 94.81 84 MET A C 1
ATOM 595 O O . MET A 1 84 ? 3.400 -3.225 2.086 1.00 94.81 84 MET A O 1
ATOM 599 N N . VAL A 1 85 ? 3.379 -0.987 1.867 1.00 95.81 85 VAL A N 1
ATOM 600 C CA . VAL A 1 85 ? 3.110 -0.959 0.428 1.00 95.81 85 VAL A CA 1
ATOM 601 C C . VAL A 1 85 ? 4.356 -1.440 -0.304 1.00 95.81 85 VAL A C 1
ATOM 603 O O . VAL A 1 85 ? 5.404 -0.795 -0.240 1.00 95.81 85 VAL A O 1
ATOM 606 N N . MET A 1 86 ? 4.224 -2.565 -1.003 1.00 95.88 86 MET A N 1
ATOM 607 C CA . MET A 1 86 ? 5.301 -3.194 -1.761 1.00 95.88 86 MET A CA 1
ATOM 608 C C . MET A 1 86 ? 4.792 -3.551 -3.154 1.00 95.88 86 MET A C 1
ATOM 610 O O . MET A 1 86 ? 3.835 -4.312 -3.294 1.00 95.88 86 MET A O 1
ATOM 614 N N . CYS A 1 87 ? 5.439 -3.018 -4.183 1.00 96.62 87 CYS A N 1
ATOM 615 C CA . CYS A 1 87 ? 5.119 -3.322 -5.566 1.00 96.62 87 CYS A CA 1
ATOM 616 C C . CYS A 1 87 ? 5.742 -4.657 -6.019 1.00 96.62 87 CYS A C 1
ATOM 618 O O . CYS A 1 87 ? 6.767 -5.090 -5.469 1.00 96.62 87 CYS A O 1
ATOM 620 N N . PRO A 1 88 ? 5.152 -5.314 -7.041 1.00 96.75 88 PRO A N 1
ATOM 621 C CA . PRO A 1 88 ? 5.675 -6.559 -7.589 1.00 96.75 88 PRO A CA 1
ATOM 622 C C . PRO A 1 88 ? 7.128 -6.421 -8.037 1.00 96.75 88 PRO A C 1
ATOM 624 O O . PRO A 1 88 ? 7.532 -5.384 -8.564 1.00 96.75 88 PRO A O 1
ATOM 627 N N . THR A 1 89 ? 7.913 -7.481 -7.871 1.00 96.38 89 THR A N 1
ATOM 628 C CA . THR A 1 89 ? 9.279 -7.518 -8.395 1.00 96.38 89 THR A CA 1
ATOM 629 C C . THR A 1 89 ? 9.261 -7.398 -9.918 1.00 96.38 89 THR A C 1
ATOM 631 O O . THR A 1 89 ? 8.498 -8.085 -10.598 1.00 96.38 89 THR A O 1
ATOM 634 N N . LEU A 1 90 ? 10.116 -6.523 -10.440 1.00 97.06 90 LEU A N 1
ATOM 635 C CA . LEU A 1 90 ? 10.320 -6.315 -11.867 1.00 97.06 90 LEU A CA 1
ATOM 636 C C . LEU A 1 90 ? 11.589 -7.030 -12.335 1.00 97.06 90 LEU A C 1
ATOM 638 O O . LEU A 1 90 ? 12.509 -7.247 -11.549 1.00 97.06 90 LEU A O 1
ATOM 642 N N . ASN A 1 91 ? 11.631 -7.368 -13.623 1.00 96.88 91 ASN A N 1
ATOM 643 C CA . ASN A 1 91 ? 12.771 -8.020 -14.265 1.00 96.88 91 ASN A CA 1
ATOM 644 C C . ASN A 1 91 ? 13.341 -7.136 -15.378 1.00 96.88 91 ASN A C 1
ATOM 646 O O . ASN A 1 91 ? 12.638 -6.267 -15.910 1.00 96.88 91 ASN A O 1
ATOM 650 N N . ASP A 1 92 ? 14.593 -7.398 -15.752 1.00 97.31 92 ASP A N 1
ATOM 651 C CA . ASP A 1 92 ? 15.210 -6.822 -16.943 1.00 97.31 92 ASP A CA 1
ATOM 652 C C . ASP A 1 92 ? 14.402 -7.164 -18.211 1.00 97.31 92 ASP A C 1
ATOM 654 O O . ASP A 1 92 ? 13.931 -8.298 -18.354 1.00 97.31 92 ASP A O 1
ATOM 658 N N . PRO A 1 93 ? 14.239 -6.211 -19.146 1.00 96.62 93 PRO A N 1
ATOM 659 C CA . PRO A 1 93 ? 13.643 -6.491 -20.441 1.00 96.62 93 PRO A CA 1
ATOM 660 C C . PRO A 1 93 ? 14.659 -7.204 -21.344 1.00 96.62 93 PRO A C 1
ATOM 662 O O . PRO A 1 93 ? 15.873 -7.008 -21.228 1.00 96.62 93 PRO A O 1
ATOM 665 N N . ASP A 1 94 ? 14.168 -7.982 -22.309 1.00 96.19 94 ASP A N 1
ATOM 666 C CA . ASP A 1 94 ? 15.028 -8.579 -23.331 1.00 96.19 94 ASP A CA 1
ATOM 667 C C . ASP A 1 94 ? 15.819 -7.490 -24.066 1.00 96.19 94 ASP A C 1
ATOM 669 O O . ASP A 1 94 ? 15.246 -6.523 -24.559 1.00 96.19 94 ASP A O 1
ATOM 673 N N . ASN A 1 95 ? 17.138 -7.658 -24.188 1.00 97.12 95 ASN A N 1
ATOM 674 C CA . ASN A 1 95 ? 18.034 -6.666 -24.797 1.00 97.12 95 ASN A CA 1
ATOM 675 C C . ASN A 1 95 ? 17.994 -5.279 -24.129 1.00 97.12 95 ASN A C 1
ATOM 677 O O . ASN A 1 95 ? 18.231 -4.263 -24.787 1.00 97.12 95 ASN A O 1
ATOM 681 N N . GLY A 1 96 ? 17.752 -5.229 -22.824 1.00 97.19 96 GLY A N 1
ATOM 682 C CA . GLY A 1 96 ? 17.911 -4.022 -22.028 1.00 97.19 96 GLY A CA 1
ATOM 683 C C . GLY A 1 96 ? 18.331 -4.327 -20.598 1.00 97.19 96 GLY A C 1
ATOM 684 O O . GLY A 1 96 ? 18.779 -5.429 -20.285 1.00 97.19 96 GLY A O 1
ATOM 685 N N . ASN A 1 97 ? 18.221 -3.317 -19.745 1.00 97.94 97 ASN A N 1
ATOM 686 C CA . ASN A 1 97 ? 18.566 -3.394 -18.338 1.00 97.94 97 ASN A CA 1
ATOM 687 C C . ASN A 1 97 ? 17.581 -2.586 -17.488 1.00 97.94 97 ASN A C 1
ATOM 689 O O . ASN A 1 97 ? 17.082 -1.539 -17.917 1.00 97.94 97 ASN A O 1
ATOM 693 N N . LEU A 1 98 ? 17.328 -3.082 -16.282 1.00 98.19 98 LEU A N 1
ATOM 694 C CA . LEU A 1 98 ? 16.501 -2.465 -15.260 1.00 98.19 98 LEU A CA 1
ATOM 695 C C . LEU A 1 98 ? 17.366 -2.023 -14.071 1.00 98.19 98 LEU A C 1
ATOM 697 O O . LEU A 1 98 ? 18.113 -2.810 -13.495 1.00 98.19 98 LEU A O 1
ATOM 701 N N . ASN A 1 99 ? 17.199 -0.770 -13.654 1.00 98.12 99 ASN A N 1
ATOM 702 C CA . ASN A 1 99 ? 17.775 -0.226 -12.430 1.00 98.12 99 ASN A CA 1
ATOM 703 C C . ASN A 1 99 ? 16.657 0.136 -11.437 1.00 98.12 99 ASN A C 1
ATOM 705 O O . ASN A 1 99 ? 15.797 0.959 -11.748 1.00 98.12 99 ASN A O 1
ATOM 709 N N . LEU A 1 100 ? 16.664 -0.490 -10.258 1.00 97.69 100 LEU A N 1
ATOM 710 C CA . LEU A 1 100 ? 15.664 -0.298 -9.203 1.00 97.69 100 LEU A CA 1
ATOM 711 C C . LEU A 1 100 ? 16.266 0.466 -8.021 1.00 97.69 100 LEU A C 1
ATOM 713 O O . LEU A 1 100 ? 17.326 0.088 -7.522 1.00 97.69 100 LEU A O 1
ATOM 717 N N . SER A 1 101 ? 15.549 1.470 -7.505 1.00 97.12 101 SER A N 1
ATOM 718 C CA . SER A 1 101 ? 15.860 2.055 -6.188 1.00 97.12 101 SER A CA 1
ATOM 719 C C . SER A 1 101 ? 15.396 1.169 -5.026 1.00 97.12 101 SER A C 1
ATOM 721 O O . SER A 1 101 ? 15.950 1.238 -3.932 1.00 97.12 101 SER A O 1
ATOM 723 N N . GLY A 1 102 ? 14.398 0.326 -5.286 1.00 96.19 102 GLY A N 1
ATOM 724 C CA . GLY A 1 102 ? 13.693 -0.514 -4.328 1.00 96.19 102 GLY A CA 1
ATOM 725 C C . GLY A 1 102 ? 12.364 -0.972 -4.933 1.00 96.19 102 GLY A C 1
ATOM 726 O O . GLY A 1 102 ? 12.192 -0.954 -6.154 1.00 96.19 102 GLY A O 1
ATOM 727 N N . ASN A 1 103 ? 11.421 -1.390 -4.093 1.00 95.94 103 ASN A N 1
ATOM 728 C CA . ASN A 1 103 ? 10.068 -1.764 -4.513 1.00 95.94 103 ASN A CA 1
ATOM 729 C C . ASN A 1 103 ? 8.982 -1.337 -3.510 1.00 95.94 103 ASN A C 1
ATOM 731 O O . ASN A 1 103 ? 7.909 -1.933 -3.485 1.00 95.94 103 ASN A O 1
ATOM 735 N N . SER A 1 104 ? 9.257 -0.332 -2.683 1.00 96.25 104 SER A N 1
ATOM 736 C CA . SER A 1 104 ? 8.325 0.260 -1.720 1.00 96.25 104 SER A CA 1
ATOM 737 C C . SER A 1 104 ? 7.665 1.531 -2.271 1.00 96.25 104 SER A C 1
ATOM 739 O O . SER A 1 104 ? 8.057 2.028 -3.325 1.00 96.25 104 SER A O 1
ATOM 741 N N . LEU A 1 105 ? 6.638 2.064 -1.597 1.00 96.44 105 LEU A N 1
ATOM 742 C CA . LEU A 1 105 ? 5.914 3.265 -2.046 1.00 96.44 105 LEU A CA 1
ATOM 743 C C . LEU A 1 105 ? 6.862 4.415 -2.437 1.00 96.44 105 LEU A C 1
ATOM 745 O O . LEU A 1 105 ? 7.632 4.907 -1.615 1.00 96.44 105 LEU A O 1
ATOM 749 N N . GLY A 1 106 ? 6.733 4.896 -3.674 1.00 95.88 106 GLY A N 1
ATOM 750 C CA . GLY A 1 106 ? 7.540 5.986 -4.218 1.00 95.88 106 GLY A CA 1
ATOM 751 C C . GLY A 1 106 ? 8.890 5.562 -4.804 1.00 95.88 106 GLY A C 1
ATOM 752 O O . GLY A 1 106 ? 9.529 6.392 -5.450 1.00 95.88 106 GLY A O 1
ATOM 753 N N . ASP A 1 107 ? 9.309 4.300 -4.645 1.00 97.81 107 ASP A N 1
ATOM 754 C CA . ASP A 1 107 ? 10.481 3.772 -5.345 1.00 97.81 107 ASP A CA 1
ATOM 755 C C . ASP A 1 107 ? 10.290 3.805 -6.860 1.00 97.81 107 ASP A C 1
ATOM 757 O O . ASP A 1 107 ? 9.169 3.779 -7.375 1.00 97.81 107 ASP A O 1
ATOM 761 N N . THR A 1 108 ? 11.411 3.851 -7.578 1.00 98.19 108 THR A N 1
ATOM 762 C CA . THR A 1 108 ? 11.443 4.002 -9.032 1.00 98.19 108 THR A CA 1
ATOM 763 C C . THR A 1 108 ? 12.196 2.862 -9.706 1.00 98.19 108 THR A C 1
ATOM 765 O O . THR A 1 108 ? 13.196 2.350 -9.195 1.00 98.19 108 THR A O 1
ATOM 768 N N . ALA A 1 109 ? 11.701 2.489 -10.881 1.00 98.38 109 ALA A N 1
ATOM 769 C CA . ALA A 1 109 ? 12.267 1.501 -11.781 1.00 98.38 109 ALA A CA 1
ATOM 770 C C . ALA A 1 109 ? 12.632 2.186 -13.095 1.00 98.38 109 ALA A C 1
ATOM 772 O O . ALA A 1 109 ? 11.750 2.679 -13.796 1.00 98.38 109 ALA A O 1
ATOM 773 N N . VAL A 1 110 ? 13.919 2.227 -13.428 1.00 98.44 110 VAL A N 1
ATOM 774 C CA . VAL A 1 110 ? 14.430 2.879 -14.637 1.00 98.44 110 VAL A CA 1
ATOM 775 C C . VAL A 1 110 ? 14.868 1.822 -15.640 1.00 98.44 110 VAL A C 1
ATOM 777 O O . VAL A 1 110 ? 15.788 1.045 -15.383 1.00 98.44 110 VAL A O 1
ATOM 780 N N . TYR A 1 111 ? 14.222 1.822 -16.801 1.00 98.50 111 TYR A N 1
ATOM 781 C CA . TYR A 1 111 ? 14.498 0.912 -17.903 1.00 98.50 111 TYR A CA 1
ATOM 782 C C . TYR A 1 111 ? 15.384 1.564 -18.961 1.00 98.50 111 TYR A C 1
ATOM 784 O O . TYR A 1 111 ? 15.182 2.710 -19.365 1.00 98.50 111 TYR A O 1
ATOM 792 N N . THR A 1 112 ? 16.348 0.793 -19.455 1.00 98.12 112 THR A N 1
ATOM 793 C CA . THR A 1 112 ? 17.242 1.182 -20.549 1.00 98.12 112 THR A CA 1
ATOM 794 C C . THR A 1 112 ? 17.341 0.049 -21.563 1.00 98.12 112 THR A C 1
ATOM 796 O O . THR A 1 112 ? 17.286 -1.118 -21.189 1.00 98.12 112 THR A O 1
ATOM 799 N N . CYS A 1 113 ? 17.474 0.375 -22.849 1.00 98.00 113 CYS A N 1
ATOM 800 C CA . CYS A 1 113 ? 17.687 -0.621 -23.899 1.00 98.00 113 CYS A CA 1
ATOM 801 C C . CYS A 1 113 ? 19.150 -0.629 -24.342 1.00 98.00 113 CYS A C 1
ATOM 803 O O . CYS A 1 113 ? 19.812 0.411 -24.364 1.00 98.00 113 CYS A O 1
ATOM 805 N N . ASN A 1 114 ? 19.647 -1.807 -24.710 1.00 97.62 114 ASN A N 1
ATOM 806 C CA . ASN A 1 114 ? 20.994 -1.971 -25.237 1.00 97.62 114 ASN A CA 1
ATOM 807 C C . ASN A 1 114 ? 21.141 -1.244 -26.580 1.00 97.62 114 ASN A C 1
ATOM 809 O O . ASN A 1 114 ? 20.175 -1.030 -27.316 1.00 97.62 114 ASN A O 1
ATOM 813 N N . THR A 1 115 ? 22.379 -0.907 -26.942 1.00 95.31 115 THR A N 1
ATOM 814 C CA . THR A 1 115 ? 22.691 -0.285 -28.234 1.00 95.31 115 THR A CA 1
ATOM 815 C C . THR A 1 115 ? 22.108 -1.093 -29.396 1.00 95.31 115 THR A C 1
ATOM 817 O O . THR A 1 115 ? 22.327 -2.300 -29.491 1.00 95.31 115 THR A O 1
ATOM 820 N N . GLY A 1 116 ? 21.395 -0.419 -30.303 1.00 92.31 116 GLY A N 1
ATOM 821 C CA . GLY A 1 116 ? 20.702 -1.060 -31.425 1.00 92.31 116 GLY A CA 1
ATOM 822 C C . GLY A 1 116 ? 19.246 -1.442 -31.138 1.00 92.31 116 GLY A C 1
ATOM 823 O O . GLY A 1 116 ? 18.604 -2.006 -32.021 1.00 92.31 116 GLY A O 1
ATOM 824 N N . TYR A 1 117 ? 18.714 -1.097 -29.960 1.00 95.94 117 TYR A N 1
ATOM 825 C CA . TYR A 1 117 ? 17.307 -1.262 -29.594 1.00 95.94 117 TYR A CA 1
ATOM 826 C C . TYR A 1 117 ? 16.673 0.069 -29.156 1.00 95.94 117 TYR A C 1
ATOM 828 O O . TYR A 1 117 ? 17.322 0.901 -28.524 1.00 95.94 117 TYR A O 1
ATOM 836 N N . ASN A 1 118 ? 15.396 0.259 -29.485 1.00 95.00 118 ASN A N 1
ATOM 837 C CA . ASN A 1 118 ? 14.557 1.376 -29.063 1.00 95.00 118 ASN A CA 1
ATOM 838 C C . ASN A 1 118 ? 13.638 0.946 -27.916 1.00 95.00 118 ASN A C 1
ATOM 840 O O . ASN A 1 118 ? 13.061 -0.140 -27.959 1.00 95.00 118 ASN A O 1
ATOM 844 N N . LEU A 1 119 ? 13.464 1.821 -26.924 1.00 96.94 119 LEU A N 1
ATOM 845 C CA . LEU A 1 119 ? 12.537 1.604 -25.815 1.00 96.94 119 LEU A CA 1
ATOM 846 C C . LEU A 1 119 ? 11.108 1.958 -26.238 1.00 96.94 119 LEU A C 1
ATOM 848 O O . LEU A 1 119 ?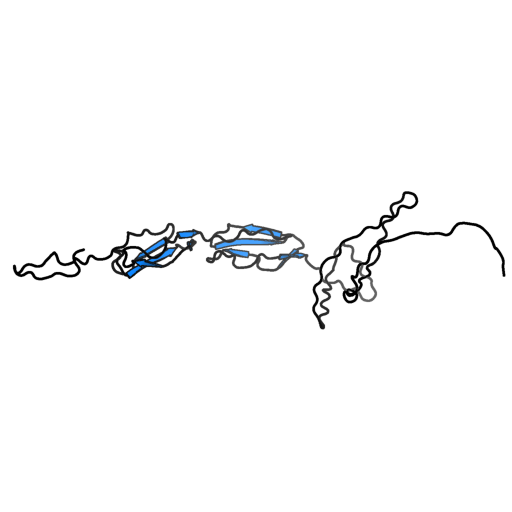 10.830 3.097 -26.612 1.00 96.94 119 LEU A O 1
ATOM 852 N N . MET A 1 120 ? 10.207 0.985 -26.138 1.00 97.38 120 MET A N 1
ATOM 853 C CA . MET A 1 120 ? 8.787 1.118 -26.443 1.00 97.38 120 MET A CA 1
ATOM 854 C C . MET A 1 120 ? 7.973 1.050 -25.148 1.00 97.38 120 MET A C 1
ATOM 856 O O . MET A 1 120 ? 7.771 -0.027 -24.587 1.00 97.38 120 MET A O 1
ATOM 860 N N . GLY A 1 121 ? 7.514 2.209 -24.670 1.00 96.50 121 GLY A N 1
ATOM 861 C CA . GLY A 1 121 ? 6.751 2.350 -23.426 1.00 96.50 121 GLY A CA 1
ATOM 862 C C . GLY A 1 121 ? 7.312 3.440 -22.512 1.00 96.50 121 GLY A C 1
ATOM 863 O O . GLY A 1 121 ? 8.033 4.329 -22.963 1.00 96.50 121 GLY A O 1
ATOM 864 N N . GLU A 1 122 ? 6.971 3.372 -21.225 1.00 97.50 122 GLU A N 1
ATOM 865 C CA . GLU A 1 122 ? 7.503 4.275 -20.202 1.00 97.50 122 GLU A CA 1
ATOM 866 C C . GLU A 1 122 ? 8.886 3.805 -19.744 1.00 97.50 122 GLU A C 1
ATOM 868 O O . GLU A 1 122 ? 9.074 2.649 -19.371 1.00 97.50 122 GLU A O 1
ATOM 873 N N . SER A 1 123 ? 9.871 4.703 -19.759 1.00 96.94 123 SER A N 1
ATOM 874 C CA . SER A 1 123 ? 11.233 4.384 -19.315 1.00 96.94 123 SER A CA 1
ATOM 875 C C . SER A 1 123 ? 11.396 4.406 -17.796 1.00 96.94 123 SER A C 1
ATOM 877 O O . SER A 1 123 ? 12.422 3.956 -17.294 1.00 96.94 123 SER A O 1
ATOM 879 N N . ILE A 1 124 ? 10.434 4.975 -17.064 1.00 98.19 124 ILE A N 1
ATOM 880 C CA . ILE A 1 124 ? 10.464 5.090 -15.605 1.00 98.19 124 ILE A CA 1
ATOM 881 C C . ILE A 1 124 ? 9.095 4.698 -15.071 1.00 98.19 124 ILE A C 1
ATOM 883 O O . ILE A 1 124 ? 8.100 5.301 -15.463 1.00 98.19 124 ILE A O 1
ATOM 887 N N . LEU A 1 125 ? 9.063 3.731 -14.157 1.00 98.44 125 LEU A N 1
ATOM 888 C CA . LEU A 1 125 ? 7.870 3.380 -13.393 1.00 98.44 125 LEU A CA 1
ATOM 889 C C . LEU A 1 125 ? 8.066 3.776 -11.928 1.00 98.44 125 LEU A C 1
ATOM 891 O O . LEU A 1 125 ? 9.171 3.649 -11.401 1.00 98.44 125 LEU A O 1
ATOM 895 N N . THR A 1 126 ? 6.995 4.201 -11.263 1.00 98.06 126 THR A N 1
ATOM 896 C CA . THR A 1 126 ? 7.002 4.557 -9.834 1.00 98.06 126 THR A CA 1
ATOM 897 C C . THR A 1 126 ? 6.034 3.666 -9.068 1.00 98.06 126 THR A C 1
ATOM 899 O O . THR A 1 126 ? 4.917 3.438 -9.532 1.00 98.06 126 THR A O 1
ATOM 902 N N . CYS A 1 127 ? 6.438 3.160 -7.904 1.00 97.81 127 CYS A N 1
ATOM 903 C CA . CYS A 1 127 ? 5.577 2.338 -7.062 1.00 97.81 127 CYS A CA 1
ATOM 904 C C . CYS A 1 127 ? 4.490 3.197 -6.394 1.00 97.81 127 CYS A C 1
ATOM 906 O O . CYS A 1 127 ? 4.793 4.150 -5.672 1.00 97.81 127 CYS A O 1
ATOM 908 N N . GLY A 1 128 ? 3.226 2.875 -6.662 1.00 95.19 128 GLY A N 1
ATOM 909 C CA . GLY A 1 128 ? 2.037 3.579 -6.190 1.00 95.19 128 GLY A CA 1
ATOM 910 C C . GLY A 1 128 ? 1.495 3.064 -4.854 1.00 95.19 128 GLY A C 1
ATOM 911 O O . GLY A 1 128 ? 1.876 2.006 -4.353 1.00 95.19 128 GLY A O 1
ATOM 912 N N . ALA A 1 129 ? 0.570 3.828 -4.260 1.00 91.88 129 ALA A N 1
ATOM 913 C CA . ALA A 1 129 ? -0.066 3.4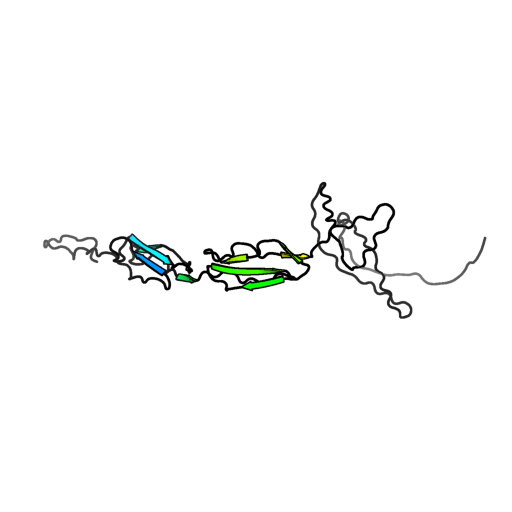95 -2.976 1.00 91.88 129 ALA A CA 1
ATOM 914 C C . ALA A 1 129 ? -0.957 2.242 -3.045 1.00 91.88 129 ALA A C 1
ATOM 916 O O . ALA A 1 129 ? -1.167 1.555 -2.049 1.00 91.88 129 ALA A O 1
ATOM 917 N N . ASP A 1 130 ? -1.430 1.898 -4.237 1.00 92.00 130 ASP A N 1
ATOM 918 C CA . ASP A 1 130 ? -2.187 0.686 -4.539 1.00 92.00 130 ASP A CA 1
ATOM 919 C C . ASP A 1 130 ? -1.310 -0.574 -4.627 1.00 92.00 130 ASP A C 1
ATOM 921 O O . ASP A 1 130 ? -1.806 -1.643 -4.981 1.00 92.00 130 ASP A O 1
ATOM 925 N N . SER A 1 131 ? -0.023 -0.472 -4.266 1.00 94.38 131 SER A N 1
ATOM 926 C CA . SER A 1 131 ? 0.955 -1.559 -4.392 1.00 94.38 131 SER A CA 1
ATOM 927 C C . SER A 1 131 ? 1.137 -2.019 -5.844 1.00 94.38 131 SER A C 1
ATOM 929 O O . SER A 1 131 ? 1.443 -3.184 -6.094 1.00 94.38 131 SER A O 1
ATOM 931 N N . GLN A 1 132 ? 0.957 -1.110 -6.809 1.00 96.12 132 GLN A N 1
ATOM 932 C CA . GLN A 1 132 ? 1.235 -1.345 -8.225 1.00 96.12 132 GLN A CA 1
ATOM 933 C C . GLN A 1 132 ? 2.212 -0.311 -8.775 1.00 96.12 132 GLN A C 1
ATOM 935 O O . GLN A 1 132 ? 2.311 0.815 -8.294 1.00 96.12 132 GLN A O 1
ATOM 940 N N . TRP A 1 133 ? 2.956 -0.703 -9.804 1.00 97.94 133 TRP A N 1
ATOM 941 C CA . TRP A 1 133 ? 3.771 0.238 -10.564 1.00 97.94 133 TRP A CA 1
ATOM 942 C C . TRP A 1 133 ? 2.874 1.141 -11.414 1.00 97.94 133 TRP A C 1
ATOM 944 O O . TRP A 1 133 ? 1.837 0.701 -11.90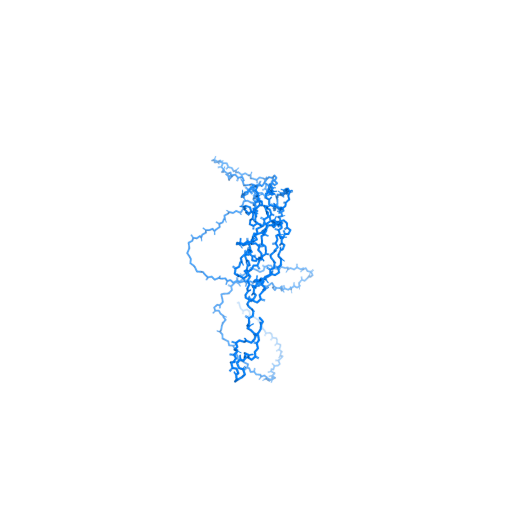4 1.00 97.94 133 TRP A O 1
ATOM 954 N N . SER A 1 134 ? 3.296 2.388 -11.631 1.00 97.69 134 SER A N 1
ATOM 955 C CA . SER A 1 134 ? 2.549 3.403 -12.392 1.00 97.69 134 SER A CA 1
ATOM 956 C C . SER A 1 134 ? 2.209 3.013 -13.837 1.00 97.69 134 SER A C 1
ATOM 958 O O . SER A 1 134 ? 1.369 3.659 -14.458 1.00 97.69 134 SER A O 1
ATOM 960 N N . GLY A 1 135 ? 2.848 1.969 -14.366 1.00 96.19 135 GLY A N 1
ATOM 961 C CA . GLY A 1 135 ? 2.667 1.474 -15.720 1.00 96.19 135 GLY A CA 1
ATOM 962 C C . GLY A 1 135 ? 3.186 0.046 -15.883 1.00 96.19 135 GLY A C 1
ATOM 963 O O . GLY A 1 135 ? 3.564 -0.623 -14.920 1.00 96.19 135 GLY A O 1
ATOM 964 N N . ASN A 1 136 ? 3.202 -0.422 -17.131 1.00 96.62 136 ASN A N 1
ATOM 965 C CA . ASN A 1 136 ? 3.713 -1.746 -17.483 1.00 96.62 136 ASN A CA 1
ATOM 966 C C . ASN A 1 136 ? 5.198 -1.673 -17.879 1.00 96.62 136 ASN A C 1
ATOM 968 O O . ASN A 1 136 ? 5.612 -0.661 -18.451 1.00 96.62 136 ASN A O 1
ATOM 972 N N . PRO A 1 137 ? 5.984 -2.746 -17.661 1.00 97.12 137 PRO A N 1
ATOM 973 C CA . PRO A 1 137 ? 7.358 -2.824 -18.154 1.00 97.12 137 PRO A CA 1
ATOM 974 C C . PRO A 1 137 ? 7.441 -2.569 -19.671 1.00 97.12 137 PRO A C 1
ATOM 976 O O . PRO A 1 137 ? 6.652 -3.156 -20.421 1.00 97.12 137 PRO A O 1
ATOM 979 N N . PRO A 1 138 ? 8.368 -1.713 -20.142 1.00 97.88 138 PRO A N 1
ATOM 980 C CA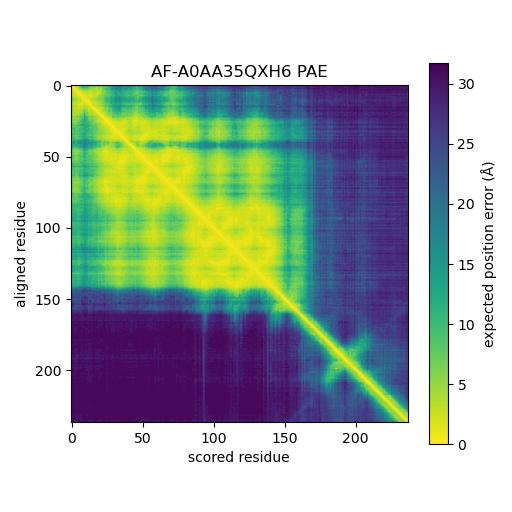 . PRO A 1 138 ? 8.535 -1.422 -21.562 1.00 97.88 138 PRO A CA 1
ATOM 981 C C . PRO A 1 138 ? 9.214 -2.580 -22.307 1.00 97.88 138 PRO A C 1
ATOM 983 O O . PRO A 1 138 ? 9.804 -3.480 -21.707 1.00 97.88 138 PRO A O 1
ATOM 986 N N . VAL A 1 139 ? 9.171 -2.527 -23.639 1.00 97.50 139 VAL A N 1
ATOM 987 C CA . VAL A 1 139 ? 9.814 -3.512 -24.524 1.00 97.50 139 VAL A CA 1
ATOM 988 C C . VAL A 1 139 ? 10.951 -2.854 -25.299 1.00 97.50 139 VAL A C 1
ATOM 990 O O . VAL A 1 139 ? 10.801 -1.740 -25.796 1.00 97.50 139 VAL A O 1
ATOM 993 N N . CYS A 1 140 ? 12.082 -3.546 -25.435 1.00 97.50 140 CYS A N 1
ATOM 994 C CA . CYS A 1 140 ? 13.182 -3.110 -26.292 1.00 97.50 140 CYS A CA 1
ATOM 995 C C . CYS A 1 140 ? 13.053 -3.746 -27.681 1.00 97.50 140 CYS A C 1
ATOM 997 O O . CYS A 1 140 ? 13.229 -4.952 -27.849 1.00 97.50 140 CYS A O 1
ATOM 999 N N . GLU A 1 141 ? 12.764 -2.934 -28.694 1.00 95.19 141 GLU A N 1
ATOM 1000 C CA . GLU A 1 141 ? 12.620 -3.387 -30.081 1.00 95.19 141 GLU A CA 1
ATOM 1001 C C . GLU A 1 141 ? 13.859 -3.046 -30.906 1.00 95.19 141 GLU A C 1
ATOM 1003 O O . GLU A 1 141 ? 14.430 -1.969 -30.762 1.00 95.19 141 GLU A O 1
ATOM 1008 N N . LEU A 1 142 ? 14.287 -3.948 -31.792 1.00 91.44 142 LEU A N 1
ATOM 1009 C CA . LEU A 1 142 ? 15.456 -3.715 -32.642 1.00 91.44 142 LEU A CA 1
ATOM 1010 C C . LEU A 1 142 ? 15.253 -2.458 -33.505 1.00 91.44 142 LEU A C 1
ATOM 1012 O O . LEU A 1 142 ? 14.246 -2.339 -34.209 1.00 91.44 142 LEU A O 1
ATOM 1016 N N . VAL A 1 143 ? 16.238 -1.558 -33.509 1.00 90.94 143 VAL A N 1
ATOM 1017 C CA . VAL A 1 143 ? 16.249 -0.359 -34.355 1.00 90.94 143 VAL A CA 1
ATOM 1018 C C . VAL A 1 143 ? 16.121 -0.774 -35.820 1.00 90.94 143 VAL A C 1
ATOM 1020 O O . VAL A 1 143 ? 16.963 -1.497 -36.354 1.00 90.94 143 VAL A O 1
ATOM 1023 N N . GLN A 1 144 ? 15.065 -0.297 -36.477 1.00 82.50 144 GLN A N 1
ATOM 1024 C CA . GLN A 1 144 ? 14.859 -0.488 -37.909 1.00 82.50 144 GLN A CA 1
ATOM 1025 C C . GLN A 1 144 ? 15.477 0.685 -38.670 1.00 82.50 144 GLN A C 1
ATOM 1027 O O . GLN A 1 144 ? 15.164 1.847 -38.403 1.00 82.50 144 GLN A O 1
ATOM 1032 N N . CYS A 1 145 ? 16.347 0.387 -39.632 1.00 77.69 145 CYS A N 1
ATOM 1033 C CA . CYS A 1 145 ? 16.822 1.391 -40.577 1.00 77.69 145 CYS A CA 1
ATOM 1034 C C . CYS A 1 145 ? 15.725 1.689 -41.612 1.00 77.69 145 CYS A C 1
ATOM 1036 O O . CYS A 1 145 ? 14.996 0.769 -41.986 1.00 77.69 145 CYS A O 1
ATOM 1038 N N . PRO A 1 146 ? 15.620 2.933 -42.117 1.00 79.50 146 PRO A N 1
ATOM 1039 C CA . PRO A 1 146 ? 14.749 3.233 -43.244 1.00 79.50 146 PRO A CA 1
ATOM 1040 C C . PRO A 1 146 ? 15.062 2.330 -44.435 1.00 79.50 146 PRO A C 1
ATOM 1042 O O . PRO A 1 146 ? 16.234 2.083 -44.740 1.00 79.50 146 PRO A O 1
ATOM 1045 N N . ASP A 1 147 ? 14.015 1.893 -45.131 1.00 76.38 147 ASP A N 1
ATOM 1046 C CA . ASP A 1 147 ? 14.171 1.157 -46.378 1.00 76.38 147 ASP A CA 1
ATOM 1047 C C . ASP A 1 147 ? 14.961 2.012 -47.375 1.00 76.38 147 ASP A C 1
ATOM 1049 O O . ASP A 1 147 ? 14.575 3.127 -47.735 1.00 76.38 147 ASP A O 1
ATOM 1053 N N . LEU A 1 148 ? 16.095 1.484 -47.826 1.00 76.12 148 LEU A N 1
ATOM 1054 C CA . LEU A 1 148 ? 16.904 2.134 -48.844 1.00 76.12 148 LEU A CA 1
ATOM 1055 C C . LEU A 1 148 ? 16.263 1.899 -50.216 1.00 76.12 148 LEU A C 1
ATOM 1057 O O . LEU A 1 148 ? 16.120 0.761 -50.666 1.00 76.12 148 LEU A O 1
ATOM 1061 N N . SER A 1 149 ? 15.909 2.976 -50.916 1.00 75.88 149 SER A N 1
ATOM 1062 C CA . SER A 1 149 ? 15.464 2.896 -52.308 1.00 75.88 149 SER A CA 1
ATOM 1063 C C . SER A 1 149 ? 16.659 2.790 -53.255 1.00 75.88 149 SER A C 1
ATOM 1065 O O . SER A 1 149 ? 17.615 3.561 -53.141 1.00 75.88 149 SER A O 1
ATOM 1067 N N . SER A 1 150 ? 16.587 1.887 -54.235 1.00 73.06 150 SER A N 1
ATOM 1068 C CA . SER A 1 150 ? 17.571 1.837 -55.319 1.00 73.06 150 SER A CA 1
ATOM 1069 C C . SER A 1 150 ? 17.571 3.158 -56.106 1.00 73.06 150 SER A C 1
ATOM 1071 O O . SER A 1 150 ? 16.490 3.638 -56.462 1.00 73.06 150 SER A O 1
ATOM 1073 N N . PRO A 1 151 ? 18.741 3.739 -56.425 1.00 76.44 151 PRO A N 1
ATOM 1074 C CA . PRO A 1 151 ? 18.809 4.915 -57.288 1.00 76.44 151 PRO A CA 1
ATOM 1075 C C . PRO A 1 151 ? 18.303 4.592 -58.703 1.00 76.44 151 PRO A C 1
ATOM 1077 O O . PRO A 1 151 ? 18.386 3.448 -59.158 1.00 76.44 151 PRO A O 1
ATOM 1080 N N . MET A 1 152 ? 17.797 5.601 -59.423 1.00 68.81 152 MET A N 1
ATOM 1081 C CA . MET A 1 152 ? 17.374 5.433 -60.819 1.00 68.81 152 MET A CA 1
ATOM 1082 C C . MET A 1 152 ? 18.569 4.938 -61.653 1.00 68.81 152 MET A C 1
ATOM 1084 O O . MET A 1 152 ? 19.614 5.585 -61.688 1.00 68.81 152 MET A O 1
ATOM 1088 N N . SER A 1 153 ? 18.410 3.774 -62.289 1.00 68.31 153 SER A N 1
ATOM 1089 C CA . SER A 1 153 ? 19.441 3.074 -63.075 1.00 68.31 153 SER A CA 1
ATOM 1090 C C . SER A 1 153 ? 20.636 2.494 -62.290 1.00 68.31 153 SER A C 1
ATOM 1092 O O . SER A 1 153 ? 21.674 2.227 -62.893 1.00 68.31 153 SER A O 1
ATOM 1094 N N . GLY A 1 154 ? 20.509 2.242 -60.978 1.00 71.06 154 GLY A N 1
ATOM 1095 C CA . GLY A 1 154 ? 21.533 1.547 -60.180 1.00 71.06 154 GLY A CA 1
ATOM 1096 C C . GLY A 1 154 ? 20.979 0.421 -59.295 1.00 71.06 154 GLY A C 1
ATOM 1097 O O . GLY A 1 154 ? 19.786 0.368 -59.009 1.00 71.06 154 GLY A O 1
ATOM 1098 N N . SER A 1 155 ? 21.848 -0.492 -58.851 1.00 67.56 155 SER A N 1
ATOM 1099 C CA . SER A 1 155 ? 21.498 -1.604 -57.951 1.00 67.56 155 SER A CA 1
ATOM 1100 C C . SER A 1 155 ? 21.986 -1.347 -56.525 1.00 67.56 155 SER A C 1
ATOM 1102 O O . SER A 1 155 ? 23.160 -1.034 -56.324 1.00 67.56 155 SER A O 1
ATOM 1104 N N . LEU A 1 156 ? 21.109 -1.529 -55.535 1.00 70.62 156 LEU A N 1
ATOM 1105 C CA . LEU A 1 156 ? 21.471 -1.506 -54.118 1.00 70.62 156 LEU A CA 1
ATOM 1106 C C . LEU A 1 156 ? 21.964 -2.895 -53.683 1.00 70.62 156 LEU A C 1
ATOM 1108 O O . LEU A 1 156 ? 21.247 -3.881 -53.838 1.00 70.62 156 LEU A O 1
ATOM 1112 N N . LEU A 1 157 ? 23.163 -2.961 -53.103 1.00 66.50 157 LEU A N 1
ATOM 1113 C CA . LEU A 1 157 ? 23.700 -4.159 -52.456 1.00 66.50 157 LEU A CA 1
ATOM 1114 C C . LEU A 1 157 ? 23.785 -3.898 -50.949 1.00 66.50 157 LEU A C 1
ATOM 1116 O O . LEU A 1 157 ? 24.573 -3.064 -50.511 1.00 66.50 157 LEU A O 1
ATOM 1120 N N . ILE A 1 158 ? 22.967 -4.594 -50.158 1.00 67.25 158 ILE A N 1
ATOM 1121 C CA . ILE A 1 158 ? 23.009 -4.520 -48.692 1.00 67.25 158 ILE A CA 1
ATOM 1122 C C . ILE A 1 158 ? 23.924 -5.642 -48.195 1.00 67.25 158 ILE A C 1
ATOM 1124 O O . ILE A 1 158 ? 23.609 -6.819 -48.358 1.00 67.25 158 ILE A O 1
ATOM 1128 N N . SER A 1 159 ? 25.059 -5.292 -47.588 1.00 60.84 159 SER A N 1
ATOM 1129 C CA . SER A 1 159 ? 25.965 -6.256 -46.956 1.00 60.84 159 SER A CA 1
ATOM 1130 C C . SER A 1 159 ? 25.715 -6.299 -45.447 1.00 60.84 159 SER A C 1
ATOM 1132 O O . SER A 1 159 ? 26.357 -5.588 -44.676 1.00 60.84 159 SER A O 1
ATOM 1134 N N . GLY A 1 160 ? 24.755 -7.114 -45.019 1.00 62.03 160 GLY A N 1
ATOM 1135 C CA . GLY A 1 160 ? 24.479 -7.365 -43.606 1.00 62.03 160 GLY A CA 1
ATOM 1136 C C . GLY A 1 160 ? 23.349 -8.372 -43.424 1.00 62.03 160 GLY A C 1
ATOM 1137 O O . GLY A 1 160 ? 22.443 -8.445 -44.247 1.00 62.03 160 GLY A O 1
ATOM 1138 N N . THR A 1 161 ? 23.372 -9.144 -42.337 1.00 60.56 161 THR A N 1
ATOM 1139 C CA . THR A 1 161 ? 22.319 -10.114 -41.970 1.00 60.56 161 THR A CA 1
ATOM 1140 C C . THR A 1 161 ? 21.069 -9.446 -41.373 1.00 60.56 161 THR A C 1
ATOM 1142 O O . THR A 1 161 ? 20.344 -10.067 -40.599 1.00 60.56 161 THR A O 1
ATOM 1145 N N . GLY A 1 162 ? 20.812 -8.176 -41.708 1.00 55.12 162 GLY A N 1
ATOM 1146 C CA . GLY A 1 162 ? 19.643 -7.418 -41.264 1.00 55.12 162 GLY A CA 1
ATOM 1147 C C . GLY A 1 162 ? 18.385 -7.932 -41.952 1.00 55.12 162 GLY A C 1
ATOM 1148 O O . GLY A 1 162 ? 17.980 -7.430 -42.995 1.00 55.12 162 GLY A O 1
ATOM 1149 N N . VAL A 1 163 ? 17.797 -8.980 -41.386 1.00 50.00 163 VAL A N 1
ATOM 1150 C CA . VAL A 1 163 ? 16.497 -9.516 -41.781 1.00 50.00 163 VAL A CA 1
ATOM 1151 C C . VAL A 1 163 ? 15.411 -8.466 -41.544 1.00 50.00 163 VAL A C 1
ATOM 1153 O O . VAL A 1 163 ? 14.846 -8.367 -40.460 1.00 50.00 163 VAL A O 1
ATOM 1156 N N . VAL A 1 164 ? 15.067 -7.708 -42.585 1.00 51.50 164 VAL A N 1
ATOM 1157 C CA . VAL A 1 164 ? 13.766 -7.037 -42.664 1.00 51.50 164 VAL A CA 1
ATOM 1158 C C . VAL A 1 164 ? 12.729 -8.115 -42.976 1.00 51.50 164 VAL A C 1
ATOM 1160 O O . VAL A 1 164 ? 12.477 -8.451 -44.131 1.00 51.50 164 VAL A O 1
ATOM 1163 N N . PHE A 1 165 ? 12.128 -8.690 -41.938 1.00 43.03 165 PHE A N 1
ATOM 1164 C CA . PHE A 1 165 ? 10.881 -9.438 -42.074 1.00 43.03 165 PHE A CA 1
ATOM 1165 C C . PHE A 1 165 ? 9.837 -8.866 -41.125 1.00 43.03 165 PHE A C 1
ATOM 1167 O O . PHE A 1 165 ? 9.578 -9.426 -40.072 1.00 43.03 165 PHE A O 1
ATOM 1174 N N . THR A 1 166 ? 9.167 -7.792 -41.548 1.00 37.12 166 THR A N 1
ATOM 1175 C CA . THR A 1 166 ? 7.725 -7.653 -41.303 1.00 37.12 166 THR A CA 1
ATOM 1176 C C . THR A 1 166 ? 7.034 -6.936 -42.470 1.00 37.12 166 THR A C 1
ATOM 1178 O O . THR A 1 166 ? 6.500 -5.841 -42.347 1.00 37.12 166 THR A O 1
ATOM 1181 N N . ARG A 1 167 ? 6.833 -7.644 -43.591 1.00 39.16 167 ARG A N 1
ATOM 1182 C CA . ARG A 1 167 ? 5.456 -7.630 -44.107 1.00 39.16 167 ARG A CA 1
ATOM 1183 C C . ARG A 1 167 ? 4.639 -8.438 -43.110 1.00 39.16 167 ARG A C 1
ATOM 1185 O O . ARG A 1 167 ? 4.549 -9.658 -43.219 1.00 39.16 167 ARG A O 1
ATOM 1192 N N . ARG A 1 168 ? 4.034 -7.759 -42.131 1.00 38.56 168 ARG A N 1
ATOM 1193 C CA . ARG A 1 168 ? 2.779 -8.248 -41.558 1.00 38.56 168 ARG A CA 1
ATOM 1194 C C . ARG A 1 168 ? 1.854 -8.402 -42.761 1.00 38.56 168 ARG A C 1
ATOM 1196 O O . ARG A 1 168 ? 1.401 -7.408 -43.322 1.00 38.56 168 ARG A O 1
ATOM 1203 N N . LEU A 1 169 ? 1.601 -9.633 -43.195 1.00 41.66 169 LEU A N 1
ATOM 1204 C CA . LEU A 1 169 ? 0.45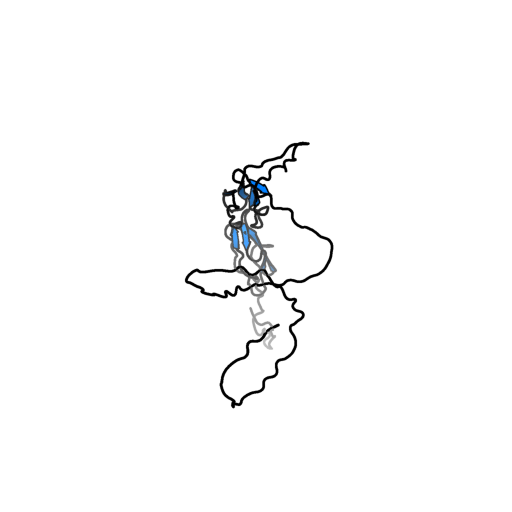4 -9.937 -44.042 1.00 41.66 169 LEU A CA 1
ATOM 1205 C C . LEU A 1 169 ? -0.804 -9.726 -43.189 1.00 41.66 169 LEU A C 1
ATOM 1207 O O . LEU A 1 169 ? -1.503 -10.664 -42.831 1.00 41.66 169 LEU A O 1
ATOM 1211 N N . GLN A 1 170 ? -1.105 -8.472 -42.852 1.00 39.78 170 GLN A N 1
ATOM 1212 C CA . GLN A 1 170 ? -2.471 -8.052 -42.594 1.00 39.78 170 GLN A CA 1
ATOM 1213 C C . GLN A 1 170 ? -3.130 -7.817 -43.950 1.00 39.78 170 GLN A C 1
ATOM 1215 O O . GLN A 1 170 ? -3.509 -6.708 -44.302 1.00 39.78 170 GLN A O 1
ATOM 1220 N N . HIS A 1 171 ? -3.322 -8.903 -44.701 1.00 33.41 171 HIS A N 1
ATOM 1221 C CA . HIS A 1 171 ? -4.521 -8.992 -45.517 1.00 33.41 171 HIS A CA 1
ATOM 1222 C C . HIS A 1 171 ? -5.686 -9.268 -44.563 1.00 33.41 171 HIS A C 1
ATOM 1224 O O . HIS A 1 171 ? -6.209 -10.373 -44.478 1.00 33.41 171 HIS A O 1
ATOM 1230 N N . MET A 1 172 ? -6.110 -8.236 -43.829 1.00 31.73 172 MET A N 1
ATOM 1231 C CA . MET A 1 172 ? -7.532 -8.127 -43.553 1.00 31.73 172 MET A CA 1
ATOM 1232 C C . MET A 1 172 ? -8.181 -7.704 -44.863 1.00 31.73 172 MET A C 1
ATOM 1234 O O . MET A 1 172 ? -8.152 -6.538 -45.221 1.00 31.73 172 MET A O 1
ATOM 1238 N N . HIS A 1 173 ? -8.761 -8.666 -45.568 1.00 31.25 173 HIS A N 1
ATOM 1239 C CA . HIS A 1 173 ? -10.173 -8.569 -45.898 1.00 31.25 173 HIS A CA 1
ATOM 1240 C C . HIS A 1 173 ? -10.778 -9.975 -45.843 1.00 31.25 173 HIS A C 1
ATOM 1242 O O . HIS A 1 173 ? -10.550 -10.811 -46.705 1.00 31.25 173 HIS A O 1
ATOM 1248 N N . ALA A 1 174 ? -11.599 -10.147 -44.806 1.00 36.31 174 ALA A N 1
ATOM 1249 C CA . ALA A 1 174 ? -12.822 -10.935 -44.795 1.00 36.31 174 ALA A CA 1
ATOM 1250 C C . ALA A 1 174 ? -12.735 -12.478 -44.755 1.00 36.31 174 ALA A C 1
ATOM 1252 O O . ALA A 1 174 ? -12.587 -13.150 -45.767 1.00 36.31 174 ALA A O 1
ATOM 1253 N N . LYS A 1 175 ? -13.131 -12.966 -43.566 1.00 38.00 175 LYS A N 1
ATOM 1254 C CA . LYS A 1 175 ? -14.129 -14.023 -43.301 1.00 38.00 175 LYS A CA 1
ATOM 1255 C C . LYS A 1 175 ? -13.621 -15.427 -42.917 1.00 38.00 175 LYS A C 1
ATOM 1257 O O . LYS A 1 175 ? -13.175 -16.201 -43.747 1.00 38.00 175 LYS A O 1
ATOM 1262 N N . LEU A 1 176 ? -13.945 -15.735 -41.650 1.00 34.75 176 LEU A N 1
ATOM 1263 C CA . LEU A 1 176 ? -14.285 -17.031 -41.038 1.00 34.75 176 LEU A CA 1
ATOM 1264 C C . LEU A 1 176 ? -13.160 -17.816 -40.339 1.00 34.75 176 LEU A C 1
ATOM 1266 O O . LEU A 1 176 ? -12.397 -18.551 -40.945 1.00 34.75 176 LEU A O 1
ATOM 1270 N N . VAL A 1 177 ? -13.147 -17.667 -39.008 1.00 43.19 177 VAL A N 1
ATOM 1271 C CA . VAL A 1 177 ? -13.216 -18.748 -38.003 1.00 43.19 177 VAL A CA 1
ATOM 1272 C C . VAL A 1 177 ? -12.720 -20.119 -38.477 1.00 43.19 177 VAL A C 1
ATOM 1274 O O . VAL A 1 177 ? -13.476 -20.823 -39.138 1.00 43.19 177 VAL A O 1
ATOM 1277 N N . SER A 1 178 ? -11.533 -20.558 -38.038 1.00 34.53 178 SER A N 1
ATOM 1278 C CA . SER A 1 178 ? -11.349 -21.839 -37.317 1.00 34.53 178 SER A CA 1
ATOM 1279 C C . SER A 1 178 ? -9.901 -22.032 -36.835 1.00 34.53 178 SER A C 1
ATOM 1281 O O . SER A 1 178 ? -8.947 -22.033 -37.603 1.00 34.53 178 SER A O 1
ATOM 1283 N N . ILE A 1 179 ? -9.776 -22.202 -35.521 1.00 46.41 179 ILE A N 1
ATOM 1284 C CA . ILE A 1 179 ? -8.626 -22.745 -34.784 1.00 46.41 179 ILE A CA 1
ATOM 1285 C C . ILE A 1 179 ? -8.404 -24.192 -35.226 1.00 46.41 179 ILE A C 1
ATOM 1287 O O . ILE A 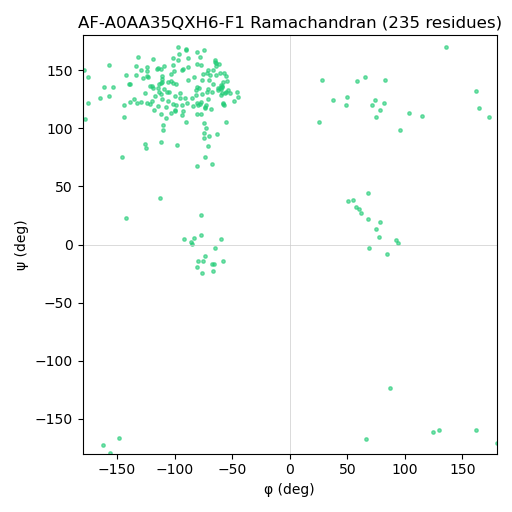1 179 ? -9.395 -24.901 -35.184 1.00 46.41 179 ILE A O 1
ATOM 1291 N N . TRP A 1 180 ? -7.177 -24.655 -35.517 1.00 35.59 180 TRP A N 1
ATOM 1292 C CA . TRP A 1 180 ? -6.764 -26.048 -35.243 1.00 35.59 180 TRP A CA 1
ATOM 1293 C C . TRP A 1 180 ? -5.244 -26.180 -35.037 1.00 35.59 180 TRP A C 1
ATOM 1295 O O . TRP A 1 180 ? -4.437 -25.590 -35.753 1.00 35.59 180 TRP A O 1
ATOM 1305 N N . LEU A 1 181 ? -4.902 -26.955 -34.005 1.00 39.25 181 LEU A N 1
ATOM 1306 C CA . LEU A 1 181 ? -3.579 -27.280 -33.471 1.00 39.25 181 LEU A CA 1
ATOM 1307 C C . LEU A 1 181 ? -3.061 -28.628 -34.007 1.00 39.25 181 LEU A C 1
ATOM 1309 O O . LEU A 1 181 ? -3.846 -29.518 -34.318 1.00 39.25 181 LEU A O 1
ATOM 1313 N N . ALA A 1 182 ? -1.733 -28.766 -33.921 1.00 37.16 182 ALA A N 1
ATOM 1314 C CA . ALA A 1 182 ? -0.907 -29.979 -33.911 1.00 37.16 182 ALA A CA 1
ATOM 1315 C C . ALA A 1 182 ? -0.556 -30.649 -35.255 1.00 37.16 182 ALA A C 1
ATOM 1317 O O . ALA A 1 182 ? -1.399 -31.133 -36.003 1.00 37.16 182 ALA A O 1
ATOM 1318 N N . CYS A 1 183 ? 0.754 -30.769 -35.492 1.00 38.03 183 CYS A N 1
ATOM 1319 C CA . CYS A 1 183 ? 1.344 -31.687 -36.456 1.00 38.03 183 CYS A CA 1
ATOM 1320 C C . CYS A 1 183 ? 2.356 -32.564 -35.710 1.00 38.03 183 CYS A C 1
ATOM 1322 O O . CYS A 1 183 ? 3.266 -32.037 -35.071 1.00 38.03 183 CYS A O 1
ATOM 1324 N N . GLN A 1 184 ? 2.172 -33.883 -35.739 1.00 40.53 184 GLN A N 1
ATOM 1325 C CA . GLN A 1 184 ? 3.083 -34.840 -35.116 1.00 40.53 184 GLN A CA 1
ATOM 1326 C C . GLN A 1 184 ? 3.894 -35.526 -36.219 1.00 40.53 184 GLN A C 1
ATOM 1328 O O . GLN A 1 184 ? 3.333 -36.066 -37.171 1.00 40.53 184 GLN A O 1
ATOM 1333 N N . SER A 1 185 ? 5.219 -35.447 -36.116 1.00 39.31 185 SER A N 1
ATOM 1334 C CA . SER A 1 185 ? 6.162 -35.950 -37.116 1.00 39.31 185 SER A CA 1
ATOM 1335 C C . SER A 1 185 ? 6.183 -37.481 -37.137 1.00 39.31 185 SER A C 1
ATOM 1337 O O . SER A 1 185 ? 6.462 -38.100 -36.112 1.00 39.31 185 SER A O 1
ATOM 1339 N N . VAL A 1 186 ? 5.966 -38.100 -38.301 1.00 41.34 186 VAL A N 1
ATOM 1340 C CA . VAL A 1 186 ? 6.260 -39.528 -38.518 1.00 41.34 186 VAL A CA 1
ATOM 1341 C C . VAL A 1 186 ? 7.444 -39.641 -39.473 1.00 41.34 186 VAL A C 1
ATOM 1343 O O . VAL A 1 186 ? 7.423 -39.085 -40.569 1.00 41.34 186 VAL A O 1
ATOM 1346 N N . PHE A 1 187 ? 8.485 -40.359 -39.050 1.00 39.75 187 PHE A N 1
ATOM 1347 C CA . PHE A 1 187 ? 9.678 -40.630 -39.849 1.00 39.75 187 PHE A CA 1
ATOM 1348 C C . PHE A 1 187 ? 9.538 -41.994 -40.532 1.00 39.75 187 PHE A C 1
ATOM 1350 O O . PHE A 1 187 ? 9.341 -43.000 -39.853 1.00 39.75 187 PHE A O 1
ATOM 1357 N N . VAL A 1 188 ? 9.687 -42.052 -41.858 1.00 39.06 188 VAL A N 1
ATOM 1358 C CA . VAL A 1 188 ? 9.877 -43.322 -42.577 1.00 39.06 188 VAL A CA 1
ATOM 1359 C C . VAL A 1 188 ? 11.352 -43.433 -42.935 1.00 39.06 188 VAL A C 1
ATOM 1361 O O . VAL A 1 188 ? 11.868 -42.640 -43.719 1.00 39.06 188 VAL A O 1
ATOM 1364 N N . LYS A 1 189 ? 12.039 -44.403 -42.327 1.00 36.91 189 LYS A N 1
ATOM 1365 C CA . LYS A 1 189 ? 13.456 -44.676 -42.575 1.00 36.91 189 LYS A CA 1
ATOM 1366 C C . LYS A 1 189 ? 13.579 -45.748 -43.652 1.00 36.91 189 LYS A C 1
ATOM 1368 O O . LYS A 1 189 ? 13.093 -46.860 -43.464 1.00 36.91 189 LYS A O 1
ATOM 1373 N N . VAL A 1 190 ? 14.236 -45.427 -44.764 1.00 43.25 190 VAL A N 1
ATOM 1374 C CA . VAL A 1 190 ? 14.572 -46.403 -45.809 1.00 43.25 190 VAL A CA 1
ATOM 1375 C C . VAL A 1 190 ? 16.086 -46.441 -45.951 1.00 43.25 190 VAL A C 1
ATOM 1377 O O . VAL A 1 190 ? 16.714 -45.411 -46.173 1.00 43.25 190 VAL A O 1
ATOM 1380 N N . MET A 1 191 ? 16.676 -47.628 -45.802 1.00 35.47 191 MET A N 1
ATOM 1381 C CA . MET A 1 191 ? 18.108 -47.840 -46.006 1.00 35.47 191 MET A CA 1
ATOM 1382 C C . MET A 1 191 ? 18.348 -48.483 -47.370 1.00 35.47 191 MET A C 1
ATOM 1384 O O . MET A 1 191 ? 17.883 -49.591 -47.623 1.00 35.47 191 MET A O 1
ATOM 1388 N N . ALA A 1 192 ? 19.118 -47.808 -48.221 1.00 39.41 192 ALA A N 1
ATOM 1389 C CA . ALA A 1 192 ? 19.654 -48.370 -49.455 1.00 39.41 192 ALA A CA 1
ATOM 1390 C C . ALA A 1 192 ? 21.164 -48.101 -49.497 1.00 39.41 192 ALA A C 1
ATOM 1392 O O . ALA A 1 192 ? 21.601 -46.961 -49.374 1.00 39.41 192 ALA A O 1
ATOM 1393 N N . HIS A 1 193 ? 21.963 -49.166 -49.619 1.00 38.75 193 HIS A N 1
ATOM 1394 C CA . HIS A 1 193 ? 23.427 -49.108 -49.744 1.00 38.75 193 HIS A CA 1
ATOM 1395 C C . HIS A 1 193 ? 24.166 -48.257 -48.685 1.00 38.75 193 HIS A C 1
ATOM 1397 O O . HIS A 1 193 ? 25.169 -47.621 -48.987 1.00 38.75 193 HIS A O 1
ATOM 1403 N N . GLY A 1 194 ? 23.704 -48.276 -47.428 1.00 50.72 194 GLY A N 1
ATOM 1404 C CA . GLY A 1 194 ? 24.460 -47.743 -46.285 1.00 50.72 194 GLY A CA 1
ATOM 1405 C C . GLY A 1 194 ? 24.530 -46.215 -46.162 1.00 50.72 194 GLY A C 1
ATOM 1406 O O . GLY A 1 194 ? 25.328 -45.727 -45.367 1.00 50.72 194 GLY A O 1
ATOM 1407 N N . VAL A 1 195 ? 23.705 -45.462 -46.897 1.00 38.12 195 VAL A N 1
ATOM 1408 C CA . VAL A 1 195 ? 23.642 -43.991 -46.811 1.00 38.12 195 VAL A CA 1
ATOM 1409 C C . VAL A 1 195 ? 22.253 -43.559 -46.322 1.00 38.12 195 VAL A C 1
ATOM 1411 O O . VAL A 1 195 ? 21.246 -44.010 -46.867 1.00 38.12 195 VAL A O 1
ATOM 1414 N N . ASP A 1 196 ? 22.189 -42.721 -45.277 1.00 40.41 196 ASP A N 1
ATOM 1415 C CA . ASP A 1 196 ? 20.930 -42.209 -44.705 1.00 40.41 196 ASP A CA 1
ATOM 1416 C C . ASP A 1 196 ? 20.375 -41.092 -45.606 1.00 40.41 196 ASP A C 1
ATOM 1418 O O . ASP A 1 196 ? 20.990 -40.035 -45.759 1.00 40.41 196 ASP A O 1
ATOM 1422 N N . LEU A 1 197 ? 19.238 -41.344 -46.254 1.00 40.22 197 LEU A N 1
ATOM 1423 C CA . LEU A 1 197 ? 18.562 -40.397 -47.140 1.00 40.22 197 LEU A CA 1
ATOM 1424 C C . LEU A 1 197 ? 17.241 -39.968 -46.498 1.00 40.22 197 LEU A C 1
ATOM 1426 O O . LEU A 1 197 ? 16.183 -40.548 -46.741 1.00 40.22 197 LEU A O 1
ATOM 1430 N N . THR A 1 198 ? 17.304 -38.918 -45.681 1.00 42.94 198 THR A N 1
ATOM 1431 C CA . THR A 1 198 ? 16.125 -38.253 -45.115 1.00 42.94 198 THR A CA 1
ATOM 1432 C C . THR A 1 198 ? 15.440 -37.422 -46.204 1.00 42.94 198 THR A C 1
ATOM 1434 O O . THR A 1 198 ? 15.837 -36.289 -46.477 1.00 42.94 198 THR A O 1
ATOM 1437 N N . LEU A 1 199 ? 14.414 -37.964 -46.865 1.00 42.22 199 LEU A N 1
ATOM 1438 C CA . LEU A 1 199 ? 13.589 -37.178 -47.788 1.00 42.22 199 LEU A CA 1
ATOM 1439 C C . LEU A 1 199 ? 12.563 -36.336 -47.013 1.00 42.22 199 LEU A C 1
ATOM 1441 O O . LEU A 1 199 ? 11.681 -36.869 -46.343 1.00 42.22 199 LEU A O 1
ATOM 1445 N N . HIS A 1 200 ? 12.631 -35.012 -47.165 1.00 43.75 200 HIS A N 1
ATOM 1446 C CA . HIS A 1 200 ? 11.559 -34.105 -46.754 1.00 43.75 200 HIS A CA 1
ATOM 1447 C C . HIS A 1 200 ? 10.389 -34.204 -47.744 1.00 43.75 200 HIS A C 1
ATOM 1449 O O . HIS A 1 200 ? 10.445 -33.654 -48.844 1.00 43.75 200 HIS A O 1
ATOM 1455 N N . ALA A 1 201 ? 9.309 -34.881 -47.358 1.00 40.69 201 ALA A N 1
ATOM 1456 C CA . ALA A 1 201 ? 8.054 -34.816 -48.099 1.00 40.69 201 ALA A CA 1
ATOM 1457 C C . ALA A 1 201 ? 7.337 -33.487 -47.800 1.00 40.69 201 ALA A C 1
ATOM 1459 O O . ALA A 1 201 ? 7.171 -33.097 -46.643 1.00 40.69 201 ALA A O 1
ATOM 1460 N N . ARG A 1 202 ? 6.918 -32.772 -48.852 1.00 45.16 202 ARG A N 1
ATOM 1461 C CA . ARG A 1 202 ? 6.042 -31.598 -48.733 1.00 45.16 202 ARG A CA 1
ATOM 1462 C C . ARG A 1 202 ? 4.633 -32.030 -48.311 1.00 45.16 202 ARG A C 1
ATOM 1464 O O . ARG A 1 202 ? 4.112 -33.033 -48.785 1.00 45.16 202 ARG A O 1
ATOM 1471 N N . TRP A 1 203 ? 4.046 -31.213 -47.445 1.00 46.69 203 TRP A N 1
ATOM 1472 C CA . TRP A 1 203 ? 2.720 -31.312 -46.841 1.00 46.69 203 TRP A CA 1
ATOM 1473 C C . TRP A 1 203 ? 1.598 -31.677 -47.824 1.00 46.69 203 TRP A C 1
ATOM 1475 O O . TRP A 1 203 ? 1.371 -30.968 -48.803 1.00 46.69 203 TRP A O 1
ATOM 1485 N N . LEU A 1 204 ? 0.831 -32.717 -47.495 1.00 38.41 204 LEU A N 1
ATOM 1486 C CA . LEU A 1 204 ? -0.527 -32.917 -47.999 1.00 38.41 204 LEU A CA 1
ATOM 1487 C C . LEU A 1 204 ? -1.490 -32.705 -46.827 1.00 38.41 204 LEU A C 1
ATOM 1489 O O . LEU A 1 204 ? -1.683 -33.588 -45.997 1.00 38.41 204 LEU A O 1
ATOM 1493 N N . CYS A 1 205 ? -2.066 -31.505 -46.742 1.00 44.59 205 CYS A N 1
ATOM 1494 C CA . CYS A 1 205 ? -3.183 -31.221 -45.847 1.00 44.59 205 CYS A CA 1
ATOM 1495 C C . CYS A 1 205 ? -4.467 -31.727 -46.509 1.00 44.59 205 CYS A C 1
ATOM 1497 O O . CYS A 1 205 ? -4.889 -31.182 -47.528 1.00 44.59 205 CYS A O 1
ATOM 1499 N N . VAL A 1 206 ? -5.086 -32.762 -45.944 1.00 44.88 206 VAL A N 1
ATOM 1500 C CA . VAL A 1 206 ? -6.408 -33.233 -46.378 1.00 44.88 206 VAL A CA 1
ATOM 1501 C C . VAL A 1 206 ? -7.460 -32.587 -45.464 1.00 44.88 206 VAL A C 1
ATOM 1503 O O . VAL A 1 206 ? -7.271 -32.596 -44.246 1.00 44.88 206 VAL A O 1
ATOM 1506 N N . PRO A 1 207 ? -8.535 -31.978 -45.997 1.00 42.88 207 PRO A N 1
ATOM 1507 C CA . PRO A 1 207 ? -9.547 -31.318 -45.178 1.00 42.88 207 PRO A CA 1
ATOM 1508 C C . PRO A 1 207 ? -10.289 -32.316 -44.277 1.00 42.88 207 PRO A C 1
ATOM 1510 O O . PRO A 1 207 ? -10.584 -33.440 -44.682 1.00 42.88 207 PRO A O 1
ATOM 1513 N N . LEU A 1 208 ? -10.664 -31.864 -43.075 1.00 43.19 208 LEU A N 1
ATOM 1514 C CA . LEU A 1 208 ? -11.430 -32.606 -42.057 1.00 43.19 208 LEU A CA 1
ATOM 1515 C C . LEU A 1 208 ? -12.831 -33.084 -42.513 1.00 43.19 208 LEU A C 1
ATOM 1517 O O . LEU A 1 208 ? -13.581 -33.637 -41.716 1.00 43.19 208 LEU A O 1
ATOM 1521 N N . SER A 1 209 ? -13.203 -32.893 -43.781 1.00 48.44 209 SER A N 1
ATOM 1522 C CA . SER A 1 209 ? -14.487 -33.311 -44.351 1.00 48.44 209 SER A CA 1
ATOM 1523 C C . SER A 1 209 ? -14.527 -34.765 -44.846 1.00 48.44 209 SER A C 1
ATOM 1525 O O . SER A 1 209 ? -15.574 -35.201 -45.313 1.00 48.44 209 SER A O 1
ATOM 1527 N N . MET A 1 210 ? -13.439 -35.537 -44.730 1.00 47.91 210 MET A N 1
ATOM 1528 C CA . MET A 1 210 ? -13.414 -36.977 -45.051 1.00 47.91 210 MET A CA 1
ATOM 1529 C C . MET A 1 210 ? -13.196 -37.878 -43.826 1.00 47.91 210 MET A C 1
ATOM 1531 O O . MET A 1 210 ? -12.499 -38.886 -43.896 1.00 47.91 210 MET A O 1
ATOM 1535 N N . ILE A 1 211 ? -13.821 -37.546 -42.693 1.00 51.22 211 ILE A N 1
ATOM 1536 C CA . ILE A 1 211 ? -13.959 -38.475 -41.562 1.00 51.22 211 ILE A CA 1
ATOM 1537 C C . ILE A 1 211 ? -15.437 -38.599 -41.194 1.00 51.22 211 ILE A C 1
ATOM 1539 O O . ILE A 1 211 ? -15.927 -37.873 -40.337 1.00 51.22 211 ILE A O 1
ATOM 1543 N N . LEU A 1 212 ? -16.135 -39.514 -41.872 1.00 33.84 212 LEU A N 1
ATOM 1544 C CA . LEU A 1 212 ? -17.231 -40.350 -41.352 1.00 33.84 212 LEU A CA 1
ATOM 1545 C C . LEU A 1 212 ? -17.656 -41.282 -42.505 1.00 33.84 212 LEU A C 1
ATOM 1547 O O . LEU A 1 212 ? -18.143 -40.806 -43.522 1.00 33.84 212 LEU A O 1
ATOM 1551 N N . ILE A 1 213 ? -17.373 -42.585 -42.495 1.00 35.25 213 ILE A N 1
ATOM 1552 C CA . ILE A 1 213 ? -18.250 -43.705 -42.076 1.00 35.25 213 ILE A CA 1
ATOM 1553 C C . ILE A 1 213 ? -17.511 -44.930 -42.688 1.00 35.25 213 ILE A C 1
ATOM 1555 O O . ILE A 1 213 ? -17.232 -44.912 -43.880 1.00 35.25 213 ILE A O 1
ATOM 1559 N N . MET A 1 214 ? -16.987 -45.933 -41.979 1.00 30.67 214 MET A N 1
ATOM 1560 C CA . MET A 1 214 ? -17.679 -46.975 -41.221 1.00 30.67 214 MET A CA 1
ATOM 1561 C C . MET A 1 214 ? -16.721 -47.613 -40.207 1.00 30.67 214 MET A C 1
ATOM 1563 O O . MET A 1 214 ? -15.616 -48.022 -40.556 1.00 30.67 214 MET A O 1
ATOM 1567 N N . ALA A 1 215 ? -17.206 -47.798 -38.984 1.00 38.53 215 ALA A N 1
ATOM 1568 C CA . ALA A 1 215 ? -16.819 -48.925 -38.153 1.00 38.53 215 ALA A CA 1
ATOM 1569 C C . ALA A 1 215 ? -17.942 -49.962 -38.260 1.00 38.53 215 ALA A C 1
ATOM 1571 O O . ALA A 1 215 ? -19.041 -49.667 -37.806 1.00 38.53 215 ALA A O 1
ATOM 1572 N N . ILE A 1 216 ? -17.679 -51.141 -38.835 1.00 37.25 216 ILE A N 1
ATOM 1573 C CA . ILE A 1 216 ? -18.356 -52.394 -38.465 1.00 37.25 216 ILE A CA 1
ATOM 1574 C C . ILE A 1 216 ? -17.322 -53.519 -38.568 1.00 37.25 216 ILE A C 1
ATOM 1576 O O . ILE A 1 216 ? -16.725 -53.754 -39.617 1.00 37.25 216 ILE A O 1
ATOM 1580 N N . SER A 1 217 ? -17.101 -54.178 -37.438 1.00 42.25 217 SER A N 1
ATOM 1581 C CA . SER A 1 217 ? -16.354 -55.418 -37.282 1.00 42.25 217 SER A CA 1
ATOM 1582 C C . SER A 1 217 ? -17.099 -56.598 -37.909 1.00 42.25 217 SER A C 1
ATOM 1584 O O . SER A 1 217 ? -18.314 -56.684 -37.808 1.00 42.25 217 SER A O 1
ATOM 1586 N N . THR A 1 218 ? -16.377 -57.567 -38.466 1.00 33.88 218 THR A N 1
ATOM 1587 C CA . THR A 1 218 ? -16.699 -58.998 -38.331 1.00 33.88 218 THR A CA 1
ATOM 1588 C C . THR A 1 218 ? -15.432 -59.815 -38.566 1.00 33.88 218 THR A C 1
ATOM 1590 O O . THR A 1 218 ? -14.448 -59.359 -39.140 1.00 33.88 218 THR A O 1
ATOM 1593 N N . SER A 1 219 ? -15.448 -60.993 -37.977 1.00 34.97 219 SER A N 1
ATOM 1594 C CA . SER A 1 219 ? -14.339 -61.802 -37.513 1.00 34.97 219 SER A CA 1
ATOM 1595 C C . SER A 1 219 ? -14.163 -63.082 -38.344 1.00 34.97 219 SER A C 1
ATOM 1597 O O . SER A 1 219 ? -15.162 -63.659 -38.747 1.00 34.97 219 SER A O 1
ATOM 1599 N N . VAL A 1 220 ? -12.909 -63.549 -38.417 1.00 33.66 220 VAL A N 1
ATOM 1600 C CA . VAL A 1 220 ? -12.395 -64.937 -38.570 1.00 33.66 220 VAL A CA 1
ATOM 1601 C C . VAL A 1 220 ? -12.652 -65.758 -39.856 1.00 33.66 220 VAL A C 1
ATOM 1603 O O . VAL A 1 220 ? -13.743 -65.765 -40.408 1.00 33.66 220 VAL A O 1
ATOM 1606 N N . GLU A 1 221 ? -11.603 -66.546 -40.175 1.00 34.69 221 GLU A N 1
ATOM 1607 C CA . GLU A 1 221 ? -11.535 -67.820 -40.937 1.00 34.69 221 GLU A CA 1
ATOM 1608 C C . GLU A 1 221 ? -11.496 -67.754 -42.476 1.00 34.69 221 GLU A C 1
ATOM 1610 O O . GLU A 1 221 ? -12.220 -66.982 -43.086 1.00 34.69 221 GLU A O 1
ATOM 1615 N N . THR A 1 222 ? -10.750 -68.565 -43.240 1.00 33.56 222 THR A N 1
ATOM 1616 C CA . THR A 1 222 ? -9.469 -69.314 -43.175 1.00 33.56 222 THR A CA 1
ATOM 1617 C C . THR A 1 222 ? -9.304 -69.925 -44.587 1.00 33.56 222 THR A C 1
ATOM 1619 O O . THR A 1 222 ? -10.291 -70.334 -45.181 1.00 33.56 222 THR A O 1
ATOM 1622 N N . LEU A 1 223 ? -8.062 -70.010 -45.088 1.00 33.28 223 LEU A N 1
ATOM 1623 C CA . LEU A 1 223 ? -7.494 -71.060 -45.970 1.00 33.28 223 LEU A CA 1
ATOM 1624 C C . LEU A 1 223 ? -8.241 -71.535 -47.249 1.00 33.28 223 LEU A C 1
ATOM 1626 O O . LEU A 1 223 ? -9.261 -72.202 -47.163 1.00 33.28 223 LEU A O 1
ATOM 1630 N N . LEU A 1 224 ? -7.611 -71.388 -48.429 1.00 30.52 224 LEU A N 1
ATOM 1631 C CA . LEU A 1 224 ? -6.821 -72.439 -49.126 1.00 30.52 224 LEU A CA 1
ATOM 1632 C C . LEU A 1 224 ? -6.608 -72.132 -50.629 1.00 30.52 224 LEU A C 1
ATOM 1634 O O . LEU A 1 224 ? -7.567 -71.870 -51.342 1.00 30.52 224 LEU A O 1
ATOM 1638 N N . GLU A 1 225 ? -5.334 -72.274 -51.041 1.00 30.75 225 GLU A N 1
ATOM 1639 C CA . GLU A 1 225 ? -4.791 -72.793 -52.324 1.00 30.75 225 GLU A CA 1
ATOM 1640 C C . GLU A 1 225 ? -5.188 -72.110 -53.658 1.00 30.75 225 GLU A C 1
ATOM 1642 O O . GLU A 1 225 ? -6.308 -71.680 -53.869 1.00 30.75 225 GLU A O 1
ATOM 1647 N N . ILE A 1 226 ? -4.304 -71.939 -54.651 1.00 30.41 226 ILE A N 1
ATOM 1648 C CA . ILE A 1 226 ? -3.531 -72.977 -55.353 1.00 30.41 226 ILE A CA 1
ATOM 1649 C C . ILE A 1 226 ? -2.251 -72.384 -56.000 1.00 30.41 226 ILE A C 1
ATOM 1651 O O . ILE A 1 226 ? -2.301 -71.406 -56.738 1.00 30.41 226 ILE A O 1
ATOM 1655 N N . GLN A 1 227 ? -1.126 -73.038 -55.685 1.00 27.50 227 GLN A N 1
ATOM 1656 C CA . GLN A 1 227 ? 0.049 -73.441 -56.490 1.00 27.50 227 GLN A CA 1
ATOM 1657 C C . GLN A 1 227 ? 0.656 -72.560 -57.609 1.00 27.50 227 GLN A C 1
ATOM 1659 O O . GLN A 1 227 ? 0.043 -72.248 -58.620 1.00 27.50 227 GLN A O 1
ATOM 1664 N N . GLN A 1 228 ? 1.961 -72.317 -57.412 1.00 31.92 228 GLN A N 1
ATOM 1665 C CA . GLN A 1 228 ? 3.122 -72.562 -58.290 1.00 31.92 228 GLN A CA 1
ATOM 1666 C C . GLN A 1 228 ? 2.980 -72.567 -59.829 1.00 31.92 228 GLN A C 1
ATOM 1668 O O . GLN A 1 228 ? 2.170 -73.274 -60.413 1.00 31.92 228 GLN A O 1
ATOM 1673 N N . SER A 1 229 ? 4.030 -71.998 -60.439 1.00 31.34 229 SER A N 1
ATOM 1674 C CA . SER A 1 229 ? 4.822 -72.593 -61.533 1.00 31.34 229 SER A CA 1
ATOM 1675 C C . SER A 1 229 ? 4.768 -71.880 -62.893 1.00 31.34 229 SER A C 1
ATOM 1677 O O . SER A 1 229 ? 3.823 -71.989 -63.659 1.00 31.34 229 SER A O 1
ATOM 1679 N N . THR A 1 230 ? 5.927 -71.293 -63.216 1.00 31.98 230 THR A N 1
ATOM 1680 C CA . THR A 1 230 ? 6.666 -71.415 -64.488 1.00 31.98 230 THR A CA 1
ATOM 1681 C C . THR A 1 230 ? 6.163 -70.757 -65.781 1.00 31.98 230 THR A C 1
ATOM 1683 O O . THR A 1 230 ? 5.197 -71.182 -66.394 1.00 31.98 230 THR A O 1
ATOM 1686 N N . HIS A 1 231 ? 7.054 -69.882 -66.267 1.00 32.16 231 HIS A N 1
ATOM 1687 C CA . HIS A 1 231 ? 7.592 -69.783 -67.632 1.00 32.16 231 HIS A CA 1
ATOM 1688 C C . HIS A 1 231 ? 6.742 -69.226 -68.795 1.00 32.16 231 HIS A C 1
ATOM 1690 O O . HIS A 1 231 ? 5.776 -69.821 -69.244 1.00 32.16 231 HIS A O 1
ATOM 1696 N N . VAL A 1 232 ? 7.354 -68.193 -69.402 1.00 34.41 232 VAL A N 1
ATOM 1697 C CA . VAL A 1 232 ? 7.570 -67.985 -70.853 1.00 34.41 232 VAL A CA 1
ATOM 1698 C C . VAL A 1 232 ? 6.379 -67.474 -71.658 1.00 34.41 232 VAL A C 1
ATOM 1700 O O . VAL A 1 232 ? 5.432 -68.200 -71.901 1.00 34.41 232 VAL A O 1
ATOM 1703 N N . THR A 1 233 ? 6.534 -66.261 -72.206 1.00 33.72 233 THR A N 1
ATOM 1704 C CA . THR A 1 233 ? 6.741 -66.068 -73.658 1.00 33.72 233 THR A CA 1
ATOM 1705 C C . THR A 1 233 ? 7.263 -64.660 -73.961 1.00 33.72 233 THR A C 1
ATOM 1707 O O . THR A 1 233 ? 6.664 -63.663 -73.571 1.00 33.72 233 THR A O 1
ATOM 1710 N N . LEU A 1 234 ? 8.390 -64.611 -74.678 1.00 41.19 234 LEU A N 1
ATOM 1711 C CA . LEU A 1 234 ? 8.797 -63.523 -75.573 1.00 41.19 234 LEU A CA 1
ATOM 1712 C C . LEU A 1 234 ? 7.983 -63.612 -76.877 1.00 41.19 234 LEU A C 1
ATOM 1714 O O . LEU A 1 234 ? 7.819 -64.723 -77.376 1.00 41.19 234 LEU A O 1
ATOM 1718 N N . ALA A 1 235 ? 7.577 -62.465 -77.434 1.00 33.53 235 ALA A N 1
ATOM 1719 C CA . ALA A 1 235 ? 7.439 -62.137 -78.873 1.00 33.53 235 ALA A CA 1
ATOM 1720 C C . ALA A 1 235 ? 6.76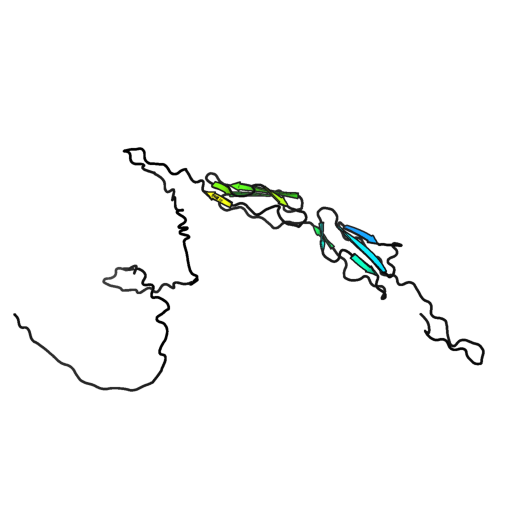5 -60.745 -78.981 1.00 33.53 235 ALA A C 1
ATOM 1722 O O . ALA A 1 235 ? 5.682 -60.568 -78.434 1.00 33.53 235 ALA A O 1
ATOM 1723 N N . THR A 1 236 ? 7.466 -59.679 -79.407 1.00 43.53 236 THR A N 1
ATOM 1724 C CA . THR A 1 236 ? 7.465 -59.081 -80.776 1.00 43.53 236 THR A CA 1
ATOM 1725 C C . THR A 1 236 ? 6.057 -58.817 -81.320 1.00 43.53 236 THR A C 1
ATOM 1727 O O . THR A 1 236 ? 5.235 -59.725 -81.342 1.00 43.53 236 THR A O 1
ATOM 1730 N N . ILE A 1 237 ? 5.718 -57.605 -81.770 1.00 45.56 237 ILE A N 1
ATOM 1731 C CA . ILE A 1 237 ? 6.334 -56.820 -82.864 1.00 45.56 237 ILE A CA 1
ATOM 1732 C C . ILE A 1 237 ? 6.545 -55.360 -82.454 1.00 45.56 237 ILE A C 1
ATOM 1734 O O . ILE A 1 237 ? 5.640 -54.805 -81.794 1.00 45.56 237 ILE A O 1
#

Solvent-accessible surface area (backbone atoms only — not comparable to full-atom values): 15871 Å² total; per-residue (Å²): 93,62,52,96,71,78,50,81,44,98,84,78,42,61,76,63,60,76,55,50,88,74,83,47,51,24,76,89,81,77,56,37,66,67,36,40,64,46,55,47,89,88,58,69,42,33,58,75,26,39,42,37,52,48,43,37,92,58,32,41,72,50,69,58,52,62,32,36,21,34,93,86,29,41,57,50,79,68,88,44,43,41,42,71,25,51,27,76,89,82,75,61,39,67,66,36,43,60,48,66,80,56,46,36,55,70,25,38,39,41,52,48,46,37,93,66,34,42,76,50,70,59,51,64,36,38,24,34,88,86,32,36,53,74,60,68,87,41,46,43,43,74,63,77,76,80,87,82,76,59,54,93,95,51,85,76,81,83,90,67,91,76,79,86,80,73,82,71,82,75,77,79,75,85,89,79,92,78,90,86,82,90,85,84,90,81,86,85,87,63,86,60,95,89,49,91,66,86,77,84,77,80,86,81,88,76,71,86,85,81,76,85,89,83,91,80,89,86,81,87,89,78,90,81,88,83,83,88,83,84,82,88,83,91,79,89,133

Organism: Geodia barretti (NCBI:txid519541)

Secondary structure (DSSP, 8-state):
---S---B-TTS-BSSPPPP-PPPBPPPP-PPTTEEEEE-TTSS-BTT-EEEEEEPTTEEEES-SEEEB-TTS-BSSPPPEEEE-BPPPP-PPTTEEEEES-SBTT-EEEEEEPTTEEEES-SEEEB-TTSSBSSPPPEEEEPPPPPPPPPTT------S------------------------------EETTEE-----------GGG---------------------------